Protein AF-A0A8J6KZM1-F1 (afdb_monomer)

Organism: Microtus ochrogaster (NCBI:txid79684)

Secondary structure (DSSP, 8-state):
-HHHHT-SS-EEEEESSHHHHHHHHHHHHHHHH-TTHHHH-STTSPPEEEEEETTS-THHHHHHHHTTS-GGGEEEEPB-TTS-B-HHHHHHHHHHHHHTT-EEEEEEEEBS-TTT--B--HHHHHHHHHHHT-EEEEE-TTGGGGGG-TTTGGGGTTGGG-SEEEE-TTTTT-PPSS-EEEEES-SSS-HHHHHS-S----TTSS-S----TTTHHHHTTTS-GGG-

pLDDT: mean 87.51, std 20.64, range [30.02, 98.94]

InterPro domains:
  IPR002129 Pyridoxal phosphate-dependent decarboxylase, major domain [PF00282] (8-207)
  IPR015421 Pyridoxal phosphate-dependent transferase, major domain [G3DSA:3.40.640.10] (1-218)
  IPR015424 Pyridoxal phosphate-dependent transferase [SSF53383] (4-190)
  IPR021115 Pyridoxal-phosphate binding site [PS00392] (164-185)

Radius of gyration: 17.25 Å; Cα contacts (8 Å, |Δi|>4): 423; chains: 1; bounding box: 43×53×46 Å

Foldseek 3Di:
DCVLLPAPDWDKDWDQDLLVLLLVLVLLLVCVVPVCCLPPNCPPPFQEAEEEAPLADCSNLVSCVVSVSHNVRYHHAYADPQRAGDLVSVLVVCVVCVVVVHHYREYEFECQRPPRGAGYPQQSNLVSCVVNVHAYEYECQPVSCLSVPPVRSCSCPNSNSHQKYKYACCHPVVDDRPTIMIIGNDCVSPPCSSPPDPDDDDCVVDPPDDDDPPVCVVVVVPDDPPPD

Structure (mmCIF, N/CA/C/O backbone):
data_AF-A0A8J6KZM1-F1
#
_entry.id   AF-A0A8J6KZM1-F1
#
loop_
_atom_site.group_PDB
_atom_site.id
_atom_site.type_symbol
_atom_site.label_atom_id
_atom_site.label_alt_id
_atom_site.label_comp_id
_atom_site.label_asym_id
_atom_site.label_entity_id
_atom_site.label_seq_id
_atom_site.pdbx_PDB_ins_code
_atom_site.Cartn_x
_atom_site.Cartn_y
_atom_site.Cartn_z
_atom_site.occupancy
_atom_site.B_iso_or_equiv
_atom_site.auth_seq_id
_atom_site.auth_comp_id
_atom_site.auth_asym_id
_atom_site.auth_atom_id
_atom_site.pdbx_PDB_model_num
ATOM 1 N N . MET A 1 1 ? 10.032 11.812 -9.672 1.00 91.44 1 MET A N 1
ATOM 2 C CA . MET A 1 1 ? 9.353 10.472 -9.706 1.00 91.44 1 MET A CA 1
ATOM 3 C C . MET A 1 1 ? 7.821 10.552 -9.792 1.00 91.44 1 MET A C 1
ATOM 5 O O . MET A 1 1 ? 7.217 9.683 -10.411 1.00 91.44 1 MET A O 1
ATOM 9 N N . ILE A 1 2 ? 7.198 11.582 -9.205 1.00 95.56 2 ILE A N 1
ATOM 10 C CA . ILE A 1 2 ? 5.739 11.833 -9.203 1.00 95.56 2 ILE A CA 1
ATOM 11 C C . ILE A 1 2 ? 5.134 11.845 -10.619 1.00 95.56 2 ILE A C 1
ATOM 13 O O . ILE A 1 2 ? 4.139 11.173 -10.878 1.00 95.56 2 ILE A O 1
ATOM 17 N N . GLU A 1 3 ? 5.782 12.526 -11.565 1.00 96.62 3 GLU A N 1
ATOM 18 C CA . GLU A 1 3 ? 5.320 12.580 -12.959 1.00 96.62 3 GLU A CA 1
ATOM 19 C C . GLU A 1 3 ? 5.304 11.200 -13.634 1.00 96.62 3 GLU A C 1
ATOM 21 O O . GLU A 1 3 ? 4.401 10.900 -14.410 1.00 96.62 3 GLU A O 1
ATOM 26 N N . CYS A 1 4 ? 6.260 10.319 -13.306 1.00 97.25 4 CYS A N 1
ATOM 27 C CA . CYS A 1 4 ? 6.299 8.955 -13.842 1.00 97.25 4 CYS A CA 1
ATOM 28 C C . CYS A 1 4 ? 5.129 8.099 -13.343 1.00 97.25 4 CYS A C 1
ATOM 30 O O . CYS A 1 4 ? 4.685 7.207 -14.060 1.00 97.25 4 CYS A O 1
ATOM 32 N N . VAL A 1 5 ? 4.634 8.371 -12.131 1.00 97.88 5 VAL A N 1
ATOM 33 C CA . VAL A 1 5 ? 3.419 7.748 -11.582 1.00 97.88 5 VAL A CA 1
ATOM 34 C C . VAL A 1 5 ? 2.164 8.270 -12.293 1.00 97.88 5 VAL A C 1
ATOM 36 O O . VAL A 1 5 ? 1.152 7.579 -12.325 1.00 97.88 5 VAL A O 1
ATOM 39 N N . GLY A 1 6 ? 2.226 9.451 -12.915 1.00 97.38 6 GLY A N 1
ATOM 40 C CA . GLY A 1 6 ? 1.107 10.072 -13.628 1.00 97.38 6 GLY A CA 1
ATOM 41 C C . GLY A 1 6 ? 0.344 11.114 -12.807 1.00 97.38 6 GLY A C 1
ATOM 42 O O . GLY A 1 6 ? -0.769 11.489 -13.173 1.00 97.38 6 GLY A O 1
ATOM 43 N N . TRP A 1 7 ? 0.913 11.596 -11.699 1.00 96.75 7 TRP A N 1
ATOM 44 C CA . TRP A 1 7 ? 0.335 12.699 -10.930 1.00 96.75 7 TRP A CA 1
ATOM 45 C C . TRP A 1 7 ? 0.877 14.051 -11.409 1.00 96.75 7 TRP A C 1
ATOM 47 O O . TRP A 1 7 ? 2.053 14.169 -11.747 1.00 96.75 7 TRP A O 1
ATOM 57 N N . LYS A 1 8 ? 0.018 15.081 -11.410 1.00 92.38 8 LYS A N 1
ATOM 58 C CA . LYS A 1 8 ? 0.415 16.472 -11.710 1.00 92.38 8 LYS A CA 1
ATOM 59 C C . LYS A 1 8 ? 1.129 17.136 -10.536 1.00 92.38 8 LYS A C 1
ATOM 61 O O . LYS A 1 8 ? 2.040 17.930 -10.722 1.00 92.38 8 LYS A O 1
ATOM 66 N N . GLU A 1 9 ? 0.692 16.802 -9.329 1.00 90.19 9 GLU A N 1
ATOM 67 C CA . GLU A 1 9 ? 1.254 17.277 -8.075 1.00 90.19 9 GLU A CA 1
ATOM 68 C C . GLU A 1 9 ? 1.314 16.120 -7.079 1.00 90.19 9 GLU A C 1
ATOM 70 O O . GLU A 1 9 ? 0.608 15.125 -7.225 1.00 90.19 9 GLU A O 1
ATOM 75 N N . GLY A 1 10 ? 2.155 16.264 -6.062 1.00 90.75 10 GLY A N 1
ATOM 76 C CA . GLY A 1 10 ? 2.249 15.332 -4.949 1.00 90.75 10 GLY A CA 1
ATOM 77 C C . GLY A 1 10 ? 3.270 15.816 -3.927 1.00 90.75 10 GLY A C 1
ATOM 78 O O . GLY A 1 10 ? 3.831 16.909 -4.058 1.00 90.75 10 GLY A O 1
ATOM 79 N N . ASP A 1 11 ? 3.506 14.989 -2.920 1.00 90.06 11 ASP A N 1
ATOM 80 C CA . ASP A 1 11 ? 4.558 15.144 -1.918 1.00 90.06 11 ASP A CA 1
ATOM 81 C C . ASP A 1 11 ? 5.364 13.838 -1.834 1.00 90.06 11 ASP A C 1
ATOM 83 O O . ASP A 1 11 ? 4.945 12.788 -2.332 1.00 90.06 11 ASP A O 1
ATOM 87 N N . GLY A 1 12 ? 6.539 13.872 -1.219 1.00 90.25 12 GLY A N 1
ATOM 88 C CA . GLY A 1 12 ? 7.349 12.677 -1.062 1.00 90.25 12 GLY A CA 1
ATOM 89 C C . GLY A 1 12 ? 8.563 12.863 -0.172 1.00 90.25 12 GLY A C 1
ATOM 90 O O . GLY A 1 12 ? 9.123 13.950 -0.045 1.00 90.25 12 GLY A O 1
ATOM 91 N N . ILE A 1 13 ? 8.996 11.760 0.432 1.00 90.12 13 ILE A N 1
ATOM 92 C CA . ILE A 1 13 ? 10.203 11.710 1.256 1.00 90.12 13 ILE A CA 1
ATOM 93 C C . ILE A 1 13 ? 11.038 10.478 0.921 1.00 90.12 13 ILE A C 1
ATOM 95 O O . ILE A 1 13 ? 10.516 9.406 0.594 1.00 90.12 13 ILE A O 1
ATOM 99 N N . PHE A 1 14 ? 12.354 10.617 1.065 1.00 93.31 14 PHE A N 1
ATOM 100 C CA . PHE A 1 14 ? 13.259 9.477 1.058 1.00 93.31 14 PHE A CA 1
ATOM 101 C C . PHE A 1 14 ? 13.332 8.837 2.443 1.00 93.31 14 PHE A C 1
ATOM 103 O O . PHE A 1 14 ? 13.469 9.519 3.460 1.00 93.31 14 PHE A O 1
ATOM 110 N N . ASN A 1 15 ? 13.269 7.511 2.461 1.00 90.62 15 ASN A N 1
ATOM 111 C CA . ASN A 1 15 ? 13.303 6.681 3.655 1.00 90.62 15 ASN A CA 1
ATOM 112 C C . ASN A 1 15 ? 14.498 5.715 3.604 1.00 90.62 15 ASN A C 1
ATOM 114 O O . ASN A 1 15 ? 14.936 5.338 2.509 1.00 90.62 15 ASN A O 1
ATOM 118 N N . PRO A 1 16 ? 14.994 5.247 4.764 1.00 93.88 16 PRO A N 1
ATOM 119 C CA . PRO A 1 16 ? 16.042 4.231 4.852 1.00 93.88 16 PRO A CA 1
ATOM 120 C C . PRO A 1 16 ? 15.501 2.823 4.515 1.00 93.88 16 PRO A C 1
ATOM 122 O O . PRO A 1 16 ? 15.486 1.911 5.340 1.00 93.88 16 PRO A O 1
ATOM 125 N N . GLY A 1 17 ? 15.024 2.650 3.278 1.00 92.19 17 GLY A N 1
ATOM 126 C CA . GLY A 1 17 ? 14.517 1.393 2.724 1.00 92.19 17 GLY A CA 1
ATOM 127 C C . GLY A 1 17 ? 12.993 1.321 2.547 1.00 92.19 17 GLY A C 1
ATOM 128 O O . GLY A 1 17 ? 12.228 1.982 3.250 1.00 92.19 17 GLY A O 1
ATOM 129 N N . GLY A 1 18 ? 12.563 0.457 1.617 1.00 95.44 18 GLY A N 1
ATOM 130 C CA . GLY A 1 18 ? 11.150 0.296 1.230 1.00 95.44 18 GLY A CA 1
ATOM 131 C C . GLY A 1 18 ? 10.241 -0.149 2.376 1.00 95.44 18 GLY A C 1
ATOM 132 O O . GLY A 1 18 ? 9.105 0.296 2.471 1.00 95.44 18 GLY A O 1
ATOM 133 N N . SER A 1 19 ? 10.761 -0.925 3.332 1.00 97.94 19 SER A N 1
ATOM 134 C CA . SER A 1 19 ? 10.005 -1.301 4.535 1.00 97.94 19 SER A CA 1
ATOM 135 C C . SER A 1 19 ? 9.527 -0.085 5.337 1.00 97.94 19 SER A C 1
ATOM 137 O O . SER A 1 19 ? 8.406 -0.088 5.839 1.00 97.94 19 SER A O 1
ATOM 139 N N . VAL A 1 20 ? 10.359 0.959 5.445 1.00 97.38 20 VAL A N 1
ATOM 140 C CA . VAL A 1 20 ? 9.993 2.200 6.142 1.00 97.38 20 VAL A CA 1
ATOM 141 C C . VAL A 1 20 ? 9.046 3.033 5.282 1.00 97.38 20 VAL A C 1
ATOM 143 O O . VAL A 1 20 ? 8.095 3.587 5.820 1.00 97.38 20 VAL A O 1
ATOM 146 N N . SER A 1 21 ? 9.222 3.049 3.956 1.00 97.62 21 SER A N 1
ATOM 147 C CA . SER A 1 21 ? 8.249 3.657 3.035 1.00 97.62 21 SER A CA 1
ATOM 148 C C . SER A 1 21 ? 6.849 3.049 3.201 1.00 97.62 21 SER A C 1
ATOM 150 O O . SER A 1 21 ? 5.893 3.790 3.420 1.00 97.62 21 SER A O 1
ATOM 152 N N . ASN A 1 22 ? 6.734 1.720 3.220 1.00 98.56 22 ASN A N 1
ATOM 153 C CA . ASN A 1 22 ? 5.464 1.014 3.422 1.00 98.56 22 ASN A CA 1
ATOM 154 C C . ASN A 1 22 ? 4.859 1.298 4.812 1.00 98.56 22 ASN A C 1
ATOM 156 O O . ASN A 1 22 ? 3.651 1.486 4.957 1.00 98.56 22 ASN A O 1
ATOM 160 N N . MET A 1 23 ? 5.697 1.388 5.850 1.00 98.50 23 MET A N 1
ATOM 161 C CA . MET A 1 23 ? 5.260 1.745 7.204 1.00 98.50 23 MET A CA 1
ATOM 162 C C . MET A 1 23 ? 4.744 3.187 7.291 1.00 98.50 23 MET A C 1
ATOM 164 O O . MET A 1 23 ? 3.694 3.432 7.885 1.00 98.50 23 MET A O 1
ATOM 168 N N . CYS A 1 24 ? 5.444 4.144 6.680 1.00 96.56 24 CYS A N 1
ATOM 169 C CA . CYS A 1 24 ? 4.996 5.530 6.600 1.00 96.56 24 CYS A CA 1
ATOM 170 C C . CYS A 1 24 ? 3.678 5.640 5.823 1.00 96.56 24 CYS A C 1
ATOM 172 O O . CYS A 1 24 ? 2.775 6.324 6.295 1.00 96.56 24 CYS A O 1
ATOM 174 N N . ALA A 1 25 ? 3.527 4.923 4.704 1.00 97.69 25 ALA A N 1
ATOM 175 C CA . ALA A 1 25 ? 2.281 4.875 3.939 1.00 97.69 25 ALA A CA 1
ATOM 176 C C . ALA A 1 25 ? 1.103 4.373 4.788 1.00 97.69 25 ALA A C 1
ATOM 178 O O . ALA A 1 25 ? 0.057 5.016 4.834 1.00 97.69 25 ALA A O 1
ATOM 179 N N . MET A 1 26 ? 1.294 3.276 5.528 1.00 98.50 26 MET A N 1
ATOM 180 C CA . MET A 1 26 ? 0.273 2.743 6.435 1.00 98.50 26 MET A CA 1
ATOM 181 C C . MET A 1 26 ? -0.086 3.731 7.550 1.00 98.50 26 MET A C 1
ATOM 183 O O . MET A 1 26 ? -1.256 3.881 7.898 1.00 98.50 26 MET A O 1
ATOM 187 N N . ASN A 1 27 ? 0.904 4.439 8.098 1.00 97.12 27 ASN A N 1
ATOM 188 C CA . ASN A 1 27 ? 0.661 5.454 9.116 1.00 97.12 27 ASN A CA 1
ATOM 189 C C . ASN A 1 27 ? -0.105 6.669 8.563 1.00 97.12 27 ASN A C 1
ATOM 191 O O . ASN A 1 27 ? -0.983 7.185 9.250 1.00 97.12 27 ASN A O 1
ATOM 195 N N . LEU A 1 28 ? 0.187 7.103 7.330 1.00 95.75 28 LEU A N 1
ATOM 196 C CA . LEU A 1 28 ? -0.563 8.163 6.646 1.00 95.75 28 LEU A CA 1
ATOM 197 C C . LEU A 1 28 ? -2.017 7.752 6.403 1.00 95.75 28 LEU A C 1
ATOM 199 O O . LEU A 1 28 ? -2.919 8.515 6.742 1.00 95.75 28 LEU A O 1
ATOM 203 N N . ALA A 1 29 ? -2.244 6.538 5.893 1.00 96.62 29 ALA A N 1
ATOM 204 C CA . ALA A 1 29 ? -3.584 5.992 5.689 1.00 96.62 29 ALA A CA 1
ATOM 205 C C . ALA A 1 29 ? -4.380 5.972 7.001 1.00 96.62 29 ALA A C 1
ATOM 207 O O . ALA A 1 29 ? -5.514 6.442 7.066 1.00 96.62 29 ALA A O 1
ATOM 208 N N . ARG A 1 30 ? -3.751 5.517 8.090 1.00 96.19 30 ARG A N 1
ATOM 209 C CA . ARG A 1 30 ? -4.363 5.527 9.420 1.00 96.19 30 ARG A CA 1
ATOM 210 C C . ARG A 1 30 ? -4.678 6.942 9.906 1.00 96.19 30 ARG A C 1
ATOM 212 O O . ARG A 1 30 ? -5.764 7.163 10.424 1.00 96.19 30 ARG A O 1
ATOM 219 N N . TYR A 1 31 ? -3.759 7.892 9.740 1.00 94.50 31 TYR A N 1
ATOM 220 C CA . TYR A 1 31 ? -3.969 9.288 10.135 1.00 94.50 31 TYR A CA 1
ATOM 221 C C . TYR A 1 31 ? -5.081 9.963 9.322 1.00 94.50 31 TYR A C 1
ATOM 223 O O . TYR A 1 31 ? -5.843 10.754 9.868 1.00 94.50 31 TYR A O 1
ATOM 231 N N . ARG A 1 32 ? -5.208 9.640 8.030 1.00 92.00 32 ARG A N 1
ATOM 232 C CA . ARG A 1 32 ? -6.289 10.148 7.176 1.00 92.00 32 ARG A CA 1
ATOM 233 C C . ARG A 1 32 ? -7.666 9.752 7.712 1.00 92.00 32 ARG A C 1
ATOM 235 O O . ARG A 1 32 ? -8.578 10.569 7.672 1.00 92.00 32 ARG A O 1
ATOM 242 N N . TYR A 1 33 ? -7.789 8.525 8.209 1.00 91.69 33 TYR A N 1
ATOM 243 C CA . TYR A 1 33 ? -9.030 7.985 8.761 1.00 91.69 33 TYR A CA 1
ATOM 244 C C . TYR A 1 33 ? -9.282 8.391 10.219 1.00 91.69 33 TYR A C 1
ATOM 246 O O . TYR A 1 33 ? -10.397 8.757 10.577 1.00 91.69 33 TYR A O 1
ATOM 254 N N . TYR A 1 34 ? -8.246 8.339 11.055 1.00 94.25 34 TYR A N 1
ATOM 255 C CA . TYR A 1 34 ? -8.305 8.616 12.489 1.00 94.25 34 TYR A CA 1
ATOM 256 C C . TYR A 1 34 ? -7.166 9.567 12.884 1.00 94.25 34 TYR A C 1
ATOM 258 O O . TYR A 1 34 ? -6.163 9.117 13.442 1.00 94.25 34 TYR A O 1
ATOM 266 N N . PRO A 1 35 ? -7.274 10.880 12.613 1.00 92.19 35 PRO A N 1
ATOM 267 C CA . PRO A 1 35 ? -6.186 11.830 12.872 1.00 92.19 35 PRO A CA 1
ATOM 268 C C . PRO A 1 35 ? -5.811 11.913 14.358 1.00 92.19 35 PRO A C 1
ATOM 270 O O . PRO A 1 35 ? -4.630 12.017 14.698 1.00 92.19 35 PRO A O 1
ATOM 273 N N . ASP A 1 36 ? -6.801 11.759 15.240 1.00 93.44 36 ASP A N 1
ATOM 274 C CA . ASP A 1 36 ? -6.648 11.728 16.698 1.00 93.44 36 ASP A CA 1
ATOM 275 C C . ASP A 1 36 ? -5.731 10.601 17.195 1.00 93.44 36 ASP A C 1
ATOM 277 O O . ASP A 1 36 ? -5.175 10.710 18.289 1.00 93.44 36 ASP A O 1
ATOM 281 N N . VAL A 1 37 ? -5.512 9.541 16.398 1.00 94.75 37 VAL A N 1
ATOM 282 C CA . VAL A 1 37 ? -4.612 8.424 16.750 1.00 94.75 37 VAL A CA 1
ATOM 283 C C . VAL A 1 37 ? -3.194 8.904 17.052 1.00 94.75 37 VAL A C 1
ATOM 285 O O . VAL A 1 37 ? -2.455 8.253 17.787 1.00 94.75 37 VAL A O 1
ATOM 288 N N . LYS A 1 38 ? -2.806 10.048 16.481 1.00 92.06 38 LYS A N 1
ATOM 289 C CA . LYS A 1 38 ? -1.501 10.666 16.694 1.00 92.06 38 LYS A CA 1
ATOM 290 C C . LYS A 1 38 ? -1.290 11.070 18.155 1.00 92.06 38 LYS A C 1
ATOM 292 O O . LYS A 1 38 ? -0.168 10.972 18.640 1.00 92.06 38 LYS A O 1
ATOM 297 N N . GLU A 1 39 ? -2.344 11.522 18.829 1.00 93.38 39 GLU A N 1
ATOM 298 C CA . GLU A 1 39 ? -2.281 12.026 20.206 1.00 93.38 39 GLU A CA 1
ATOM 299 C C . GLU A 1 39 ? -2.869 11.031 21.208 1.00 93.38 39 GLU A C 1
ATOM 301 O O . GLU A 1 39 ? -2.281 10.793 22.259 1.00 93.38 39 GLU A O 1
ATOM 306 N N . LYS A 1 40 ? -4.003 10.409 20.870 1.00 95.56 40 LYS A N 1
ATOM 307 C CA . LYS A 1 40 ? -4.744 9.492 21.751 1.00 95.56 40 LYS A CA 1
ATOM 308 C C . LYS A 1 40 ? -4.299 8.032 21.623 1.00 95.56 40 LYS A C 1
ATOM 310 O O . LYS A 1 40 ? -4.630 7.207 22.472 1.00 95.56 40 LYS A O 1
ATOM 315 N N . GLY A 1 41 ? -3.543 7.698 20.578 1.00 96.25 41 GLY A N 1
ATOM 316 C CA . GLY A 1 41 ? -3.200 6.318 20.249 1.00 96.25 41 GLY A CA 1
ATOM 317 C C . GLY A 1 41 ? -4.389 5.521 19.701 1.00 96.25 41 GLY A C 1
ATOM 318 O O . GLY A 1 41 ? -5.437 6.070 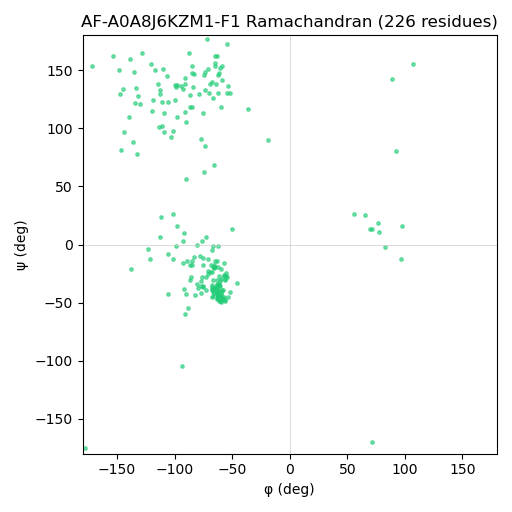19.372 1.00 96.25 41 GLY A O 1
ATOM 319 N N . LEU A 1 42 ? -4.206 4.204 19.569 1.00 97.12 42 LEU A N 1
ATOM 320 C CA . LEU A 1 42 ? -5.226 3.278 19.047 1.00 97.12 42 LEU A CA 1
ATOM 321 C C . LEU A 1 42 ? -6.245 2.817 20.103 1.00 97.12 42 LEU A C 1
ATOM 323 O O . LEU A 1 42 ? -7.232 2.172 19.755 1.00 97.12 42 LEU A O 1
ATOM 327 N N . SER A 1 43 ? -5.997 3.098 21.385 1.00 96.81 43 SER A N 1
ATOM 328 C CA . SER A 1 43 ? -6.886 2.666 22.466 1.00 96.81 43 SER A CA 1
ATOM 329 C C . SER A 1 43 ? -8.272 3.296 22.304 1.00 96.81 43 SER A C 1
ATOM 331 O O . SER A 1 43 ? -8.385 4.503 22.101 1.00 96.81 43 SER A O 1
ATOM 333 N N . GLY A 1 44 ? -9.322 2.477 22.378 1.00 94.38 44 GLY A N 1
ATOM 334 C CA . GLY A 1 44 ? -10.711 2.914 22.197 1.00 94.38 44 GLY A CA 1
ATOM 335 C C . GLY A 1 44 ? -11.180 3.031 20.741 1.00 94.38 44 GLY A C 1
ATOM 336 O O . GLY A 1 44 ? -12.355 3.315 20.521 1.00 94.38 44 GLY A O 1
ATOM 337 N N . LEU A 1 45 ? -10.316 2.788 19.748 1.00 96.50 45 LEU A N 1
ATOM 338 C CA . LEU A 1 45 ? -10.731 2.672 18.346 1.00 96.50 45 LEU A CA 1
ATOM 339 C C . LEU A 1 45 ? -11.205 1.245 18.014 1.00 96.50 45 LEU A C 1
ATOM 341 O O . LEU A 1 45 ? -10.743 0.281 18.634 1.00 96.50 45 LEU A O 1
ATOM 345 N N . PRO A 1 46 ? -12.092 1.079 17.013 1.00 97.00 46 PRO A N 1
ATOM 346 C CA . PRO A 1 46 ? -12.394 -0.241 16.470 1.00 97.00 46 PRO A CA 1
ATOM 347 C C . PRO A 1 46 ? -11.148 -0.874 15.833 1.00 97.00 46 PRO A C 1
ATOM 349 O O . PRO A 1 46 ? -10.179 -0.194 15.484 1.00 97.00 46 PRO A O 1
ATOM 352 N N . ARG A 1 47 ? -11.184 -2.197 15.635 1.00 98.12 47 ARG A N 1
ATOM 353 C CA . ARG A 1 47 ? -10.116 -2.927 14.936 1.00 98.12 47 ARG A CA 1
ATOM 354 C C . ARG A 1 47 ? -9.952 -2.389 13.515 1.00 98.12 47 ARG A C 1
ATOM 356 O O . ARG A 1 47 ? -10.869 -2.504 12.708 1.00 98.12 47 ARG A O 1
ATOM 363 N N . LEU A 1 48 ? -8.778 -1.847 13.204 1.00 98.62 48 LEU A N 1
ATOM 364 C CA . LEU A 1 48 ? -8.435 -1.396 11.855 1.00 98.62 48 LEU A CA 1
ATOM 365 C C . LEU A 1 48 ? -7.862 -2.557 11.047 1.00 98.62 48 LEU A C 1
ATOM 367 O O . LEU A 1 48 ? -6.915 -3.192 11.504 1.00 98.62 48 LEU A O 1
ATOM 371 N N . ILE A 1 49 ? -8.394 -2.806 9.851 1.00 98.81 49 ILE A N 1
ATOM 372 C CA . ILE A 1 49 ? -7.942 -3.884 8.961 1.00 98.81 49 ILE A CA 1
ATOM 373 C C . ILE A 1 49 ? -7.292 -3.297 7.714 1.00 98.81 49 ILE A C 1
ATOM 375 O O . ILE A 1 49 ? -7.850 -2.404 7.066 1.00 98.81 49 ILE A O 1
ATOM 379 N N . LEU A 1 50 ? -6.127 -3.840 7.360 1.00 98.88 50 LEU A N 1
ATOM 380 C CA . LEU A 1 50 ? -5.523 -3.635 6.048 1.00 98.88 50 LEU A CA 1
ATOM 381 C C . LEU A 1 50 ? -5.555 -4.915 5.214 1.00 98.88 50 LEU A C 1
ATOM 383 O O . LEU A 1 50 ? -5.462 -6.020 5.752 1.00 98.88 50 LEU A O 1
ATOM 387 N N . PHE A 1 51 ? -5.611 -4.741 3.898 1.00 98.94 51 PHE A N 1
ATOM 388 C CA . PHE A 1 51 ? -5.625 -5.819 2.916 1.00 98.94 51 PHE A CA 1
ATOM 389 C C . PHE A 1 51 ? -4.361 -5.771 2.074 1.00 98.94 51 PHE A C 1
ATOM 391 O O . PHE A 1 51 ? -3.900 -4.699 1.682 1.00 98.94 51 PHE A O 1
ATOM 398 N N . THR A 1 52 ? -3.776 -6.927 1.794 1.00 98.88 52 THR A N 1
ATOM 399 C CA . THR A 1 52 ? -2.624 -7.026 0.897 1.00 98.88 52 THR A CA 1
ATOM 400 C C . THR A 1 52 ? -2.562 -8.407 0.257 1.00 98.88 52 THR A C 1
ATOM 402 O O . THR A 1 52 ? -3.206 -9.343 0.729 1.00 98.88 52 THR A O 1
ATOM 405 N N . SER A 1 53 ? -1.813 -8.533 -0.835 1.00 98.19 53 SER A N 1
ATOM 406 C CA . SER A 1 53 ? -1.659 -9.798 -1.556 1.00 98.19 53 SER A CA 1
ATOM 407 C C . SER A 1 53 ? -0.991 -10.849 -0.665 1.00 98.19 53 SER A C 1
ATOM 409 O O . SER A 1 53 ? -0.106 -10.519 0.129 1.00 98.19 53 SER A O 1
ATOM 411 N N . ALA A 1 54 ? -1.364 -12.123 -0.809 1.00 97.31 54 ALA A N 1
ATOM 412 C CA . ALA A 1 54 ? -0.627 -13.233 -0.198 1.00 97.31 54 ALA A CA 1
ATOM 413 C C . ALA A 1 54 ? 0.871 -13.226 -0.581 1.00 97.31 54 ALA A C 1
ATOM 415 O O . ALA A 1 54 ? 1.713 -13.612 0.228 1.00 97.31 54 ALA A O 1
ATOM 416 N N . GLU A 1 55 ? 1.201 -12.679 -1.756 1.00 98.19 55 GLU A N 1
ATOM 417 C CA . GLU A 1 55 ? 2.560 -12.537 -2.300 1.00 98.19 55 GLU A CA 1
ATOM 418 C C . GLU A 1 55 ? 3.232 -11.190 -1.951 1.00 98.19 55 GLU A C 1
ATOM 420 O O . GLU A 1 55 ? 4.280 -10.830 -2.506 1.00 98.19 55 GLU A O 1
ATOM 425 N N . CYS A 1 56 ? 2.631 -10.398 -1.053 1.00 98.25 56 CYS A N 1
ATOM 426 C CA . CYS A 1 56 ? 3.172 -9.101 -0.652 1.00 98.25 56 CYS A CA 1
ATOM 427 C C . CYS A 1 56 ? 4.522 -9.227 0.072 1.00 98.25 56 CYS A C 1
ATOM 429 O O . CYS A 1 56 ? 4.895 -10.262 0.635 1.00 98.25 56 CYS A O 1
ATOM 431 N N . HIS A 1 57 ? 5.253 -8.118 0.148 1.00 98.62 57 HIS A N 1
ATOM 432 C CA . HIS A 1 57 ? 6.461 -8.072 0.955 1.00 98.62 57 HIS A CA 1
ATOM 433 C C . HIS A 1 57 ? 6.134 -8.142 2.461 1.00 98.62 57 HIS A C 1
ATOM 435 O O . HIS A 1 57 ? 5.257 -7.441 2.976 1.00 98.62 57 HIS A O 1
ATOM 441 N N . TYR A 1 58 ? 6.919 -8.918 3.219 1.00 97.88 58 TYR A N 1
ATOM 442 C CA . TYR A 1 58 ? 6.718 -9.130 4.662 1.00 97.88 58 TYR A CA 1
ATOM 443 C C . TYR A 1 58 ? 6.709 -7.833 5.496 1.00 97.88 58 TYR A C 1
ATOM 445 O O . TYR A 1 58 ? 6.285 -7.840 6.657 1.00 97.88 58 TYR A O 1
ATOM 453 N N . SER A 1 59 ? 7.196 -6.709 4.950 1.00 98.56 59 SER A N 1
ATOM 454 C CA . SER A 1 59 ? 7.151 -5.405 5.621 1.00 98.56 59 SER A CA 1
ATOM 455 C C . SER A 1 59 ? 5.738 -4.981 5.996 1.00 98.56 59 SER A C 1
ATOM 457 O O . SER A 1 59 ? 5.602 -4.258 6.972 1.00 98.56 59 SER A O 1
ATOM 459 N N . MET A 1 60 ? 4.701 -5.430 5.280 1.00 98.75 60 MET A N 1
ATOM 460 C CA . MET A 1 60 ? 3.314 -5.089 5.614 1.00 98.75 60 MET A CA 1
ATOM 461 C C . MET A 1 60 ? 2.927 -5.629 6.994 1.00 98.75 60 MET A C 1
ATOM 463 O O . MET A 1 60 ? 2.434 -4.884 7.840 1.00 98.75 60 MET A O 1
ATOM 467 N N . LYS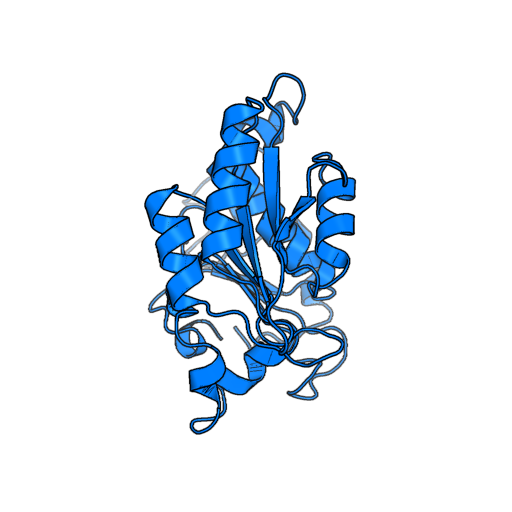 A 1 61 ? 3.272 -6.892 7.276 1.00 98.50 61 LYS A N 1
ATOM 468 C CA . LYS A 1 61 ? 3.120 -7.494 8.610 1.00 98.50 61 LYS A CA 1
ATOM 469 C C . LYS A 1 61 ? 3.968 -6.781 9.663 1.00 98.50 61 LYS A C 1
ATOM 471 O O . LYS A 1 61 ? 3.473 -6.498 10.752 1.00 98.50 61 LYS A O 1
ATOM 476 N N . LYS A 1 62 ? 5.231 -6.461 9.346 1.00 98.62 62 LYS A N 1
ATOM 477 C CA . LYS A 1 62 ? 6.118 -5.741 10.280 1.00 98.62 62 LYS A CA 1
ATOM 478 C C . LYS A 1 62 ? 5.578 -4.351 10.621 1.00 98.62 62 LYS A C 1
ATOM 480 O O . LYS A 1 62 ? 5.558 -3.994 11.793 1.00 98.62 62 LYS A O 1
ATOM 485 N N . ALA A 1 63 ? 5.095 -3.605 9.630 1.00 98.69 63 ALA A N 1
ATOM 486 C CA . ALA A 1 63 ? 4.489 -2.292 9.816 1.00 98.69 63 ALA A CA 1
ATOM 487 C C . ALA A 1 63 ? 3.220 -2.376 10.671 1.00 98.69 63 ALA A C 1
ATOM 489 O O . ALA A 1 63 ? 3.100 -1.625 11.633 1.00 98.69 63 ALA A O 1
ATOM 490 N N . ALA A 1 64 ? 2.322 -3.328 10.400 1.00 98.81 64 ALA A N 1
ATOM 491 C CA . ALA A 1 64 ? 1.115 -3.516 11.205 1.00 98.81 64 ALA A CA 1
ATOM 492 C C . ALA A 1 64 ? 1.441 -3.822 12.676 1.00 98.81 64 ALA A C 1
ATOM 494 O O . ALA A 1 64 ? 0.837 -3.246 13.580 1.00 98.81 64 ALA A O 1
ATOM 495 N N . SER A 1 65 ? 2.434 -4.684 12.922 1.00 98.75 65 SER A N 1
ATOM 496 C CA . SER A 1 65 ? 2.92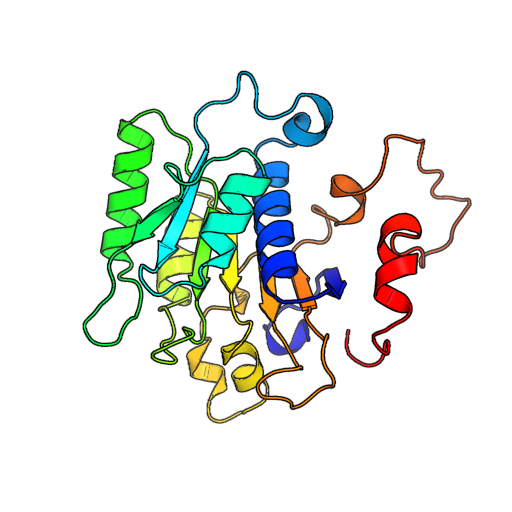6 -4.960 14.274 1.00 98.75 65 SER A CA 1
ATOM 497 C C . SER A 1 65 ? 3.503 -3.708 14.934 1.00 98.75 65 SER A C 1
ATOM 499 O O . SER A 1 65 ? 3.154 -3.397 16.067 1.00 98.75 65 SER A O 1
ATOM 501 N N . PHE A 1 66 ? 4.374 -2.985 14.229 1.00 98.56 66 PHE A N 1
ATOM 502 C CA . PHE A 1 66 ? 5.083 -1.824 14.765 1.00 98.56 66 PHE A CA 1
ATOM 503 C C . PHE A 1 66 ? 4.149 -0.645 15.057 1.00 98.56 66 PHE A C 1
ATOM 505 O O . PHE A 1 66 ? 4.317 0.058 16.047 1.00 98.56 66 PHE A O 1
ATOM 512 N N . LEU A 1 67 ? 3.132 -0.442 14.218 1.00 98.19 67 LEU A N 1
ATOM 513 C CA . LEU A 1 67 ? 2.157 0.634 14.376 1.00 98.19 67 LEU A CA 1
ATOM 514 C C . LEU A 1 67 ? 1.069 0.307 15.411 1.00 98.19 67 LEU A C 1
ATOM 516 O O . LEU A 1 67 ? 0.197 1.141 15.632 1.00 98.19 67 LEU A O 1
ATOM 520 N N . GLY A 1 68 ? 1.095 -0.869 16.046 1.00 98.25 68 GLY A N 1
ATOM 521 C CA . GLY A 1 68 ? 0.098 -1.275 17.041 1.00 98.25 68 GLY A CA 1
ATOM 522 C C . GLY A 1 68 ? -1.240 -1.730 16.449 1.00 98.25 68 GLY A C 1
ATOM 523 O O . GLY A 1 68 ? -2.198 -1.905 17.190 1.00 98.25 68 GLY A O 1
ATOM 524 N N . ILE A 1 69 ? -1.313 -1.936 15.128 1.00 98.62 69 ILE A N 1
ATOM 525 C CA . ILE A 1 69 ? -2.496 -2.492 14.451 1.00 98.62 69 ILE A CA 1
ATOM 526 C C . ILE A 1 69 ? -2.587 -4.004 14.702 1.00 98.62 69 ILE A C 1
ATOM 528 O O . ILE A 1 69 ? -3.675 -4.541 14.877 1.00 98.62 69 ILE A O 1
ATOM 532 N N . GLY A 1 70 ? -1.443 -4.691 14.768 1.00 98.56 70 GLY A N 1
ATOM 533 C CA . GLY A 1 70 ? -1.356 -6.131 15.012 1.00 98.56 70 GLY A CA 1
ATOM 534 C C . GLY A 1 70 ? -1.409 -6.967 13.730 1.00 98.56 70 GLY A C 1
ATOM 535 O O . GLY A 1 70 ? -2.131 -6.666 12.783 1.00 98.56 70 GLY A O 1
ATOM 536 N N . THR A 1 71 ? -0.627 -8.047 13.687 1.00 98.75 71 THR A N 1
ATOM 537 C CA . THR A 1 71 ? -0.485 -8.900 12.490 1.00 98.75 71 THR A CA 1
ATOM 538 C C . THR A 1 71 ? -1.738 -9.707 12.156 1.00 98.75 71 THR A C 1
ATOM 540 O O . THR A 1 71 ? -1.927 -10.050 10.993 1.00 98.75 71 THR A O 1
ATOM 543 N N . GLN A 1 72 ? -2.606 -9.970 13.137 1.00 98.62 72 GLN A N 1
ATOM 544 C CA . GLN A 1 72 ? -3.914 -10.604 12.925 1.00 98.62 72 GLN A CA 1
ATOM 545 C C . GLN A 1 72 ? -4.871 -9.724 12.111 1.00 98.62 72 GLN A C 1
ATOM 547 O O . GLN A 1 72 ? -5.810 -10.237 11.522 1.00 98.62 72 GLN A O 1
ATOM 552 N N . ASN A 1 73 ? -4.614 -8.417 12.045 1.00 98.75 73 ASN A N 1
ATOM 553 C CA . ASN A 1 73 ? -5.426 -7.447 11.315 1.00 98.75 73 ASN A CA 1
ATOM 554 C C . ASN A 1 73 ? -4.843 -7.119 9.920 1.00 98.75 73 ASN A C 1
ATOM 556 O O . ASN A 1 73 ? -5.216 -6.126 9.293 1.00 98.75 73 ASN A O 1
ATOM 560 N N . VAL A 1 74 ? -3.917 -7.958 9.433 1.00 98.81 74 VAL A N 1
ATOM 561 C CA . VAL A 1 74 ? -3.415 -7.951 8.051 1.00 98.81 74 VAL A CA 1
ATOM 562 C C . VAL A 1 74 ? -4.108 -9.073 7.291 1.00 98.81 74 VAL A C 1
ATOM 564 O O . VAL A 1 74 ? -3.716 -10.236 7.397 1.00 98.81 74 VAL A O 1
ATOM 567 N N . TYR A 1 75 ? -5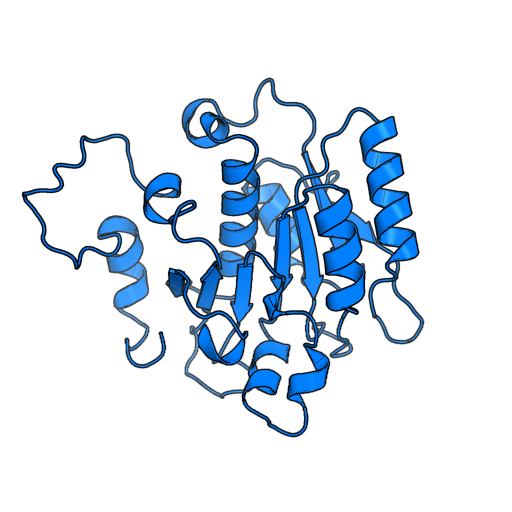.159 -8.736 6.551 1.00 98.81 75 TYR A N 1
ATOM 568 C CA . TYR A 1 75 ? -5.951 -9.719 5.823 1.00 98.81 75 TYR A CA 1
ATOM 569 C C . TYR A 1 75 ? -5.313 -9.960 4.456 1.00 98.81 75 TYR A C 1
ATOM 571 O O . TYR A 1 75 ? -5.185 -9.051 3.637 1.00 98.81 75 TYR A O 1
ATOM 579 N N . PHE A 1 76 ? -4.894 -11.203 4.221 1.00 98.81 76 PHE A N 1
ATOM 580 C CA . PHE A 1 76 ? -4.365 -11.605 2.923 1.00 98.81 76 PHE A CA 1
ATOM 581 C C . PHE A 1 76 ? -5.498 -11.861 1.941 1.00 98.81 76 PHE A C 1
ATOM 583 O O . PHE A 1 76 ? -6.444 -12.602 2.242 1.00 98.81 76 PHE A O 1
ATOM 590 N N . VAL A 1 77 ? -5.373 -11.249 0.773 1.00 98.81 77 VAL A N 1
ATOM 591 C CA . VAL A 1 77 ? -6.213 -11.500 -0.393 1.00 98.81 77 VAL A CA 1
ATOM 592 C C . VAL A 1 77 ? -5.553 -12.588 -1.230 1.00 98.81 77 VAL A C 1
ATOM 594 O O . VAL A 1 77 ? -4.327 -12.595 -1.382 1.00 98.81 77 VAL A O 1
ATOM 597 N N . GLU A 1 78 ? -6.363 -13.518 -1.729 1.00 98.62 78 GLU A N 1
ATOM 598 C CA . GLU A 1 78 ? -5.881 -14.613 -2.565 1.00 98.62 78 GLU A CA 1
ATOM 599 C C . GLU A 1 78 ? -5.308 -14.102 -3.889 1.00 98.62 78 GLU A C 1
ATOM 601 O O . GLU A 1 78 ? -5.630 -13.008 -4.369 1.00 98.62 78 GLU A O 1
ATOM 606 N N . THR A 1 79 ? -4.425 -14.913 -4.461 1.00 98.75 79 THR A N 1
ATOM 607 C CA . THR A 1 79 ? -3.740 -14.627 -5.715 1.00 98.75 79 THR A CA 1
ATOM 608 C C . THR A 1 79 ? -4.096 -15.645 -6.788 1.00 98.75 79 THR A C 1
ATOM 610 O O . THR A 1 79 ? -4.391 -16.805 -6.504 1.00 98.75 79 THR A O 1
ATOM 613 N N . ASP A 1 80 ? -4.066 -15.206 -8.045 1.00 98.38 80 ASP A N 1
ATOM 614 C CA . ASP A 1 80 ? -4.233 -16.079 -9.201 1.00 98.38 80 ASP A CA 1
ATOM 615 C C . ASP A 1 80 ? -2.998 -16.976 -9.420 1.00 98.38 80 ASP A C 1
ATOM 617 O O . ASP A 1 80 ? -1.959 -16.834 -8.769 1.00 98.38 80 ASP A O 1
ATOM 621 N N . GLY A 1 81 ? -3.065 -17.873 -10.410 1.00 98.00 81 GLY A N 1
ATOM 622 C CA . GLY A 1 81 ? -1.943 -18.753 -10.776 1.00 98.00 81 GLY A CA 1
ATOM 623 C C . GLY A 1 81 ? -0.672 -18.034 -11.262 1.00 98.00 81 GLY A C 1
ATOM 624 O O . GLY A 1 81 ? 0.317 -18.690 -11.578 1.00 98.00 81 GLY A O 1
ATOM 625 N N . ARG A 1 82 ? -0.679 -16.698 -11.350 1.00 98.06 82 ARG A N 1
ATOM 626 C CA . ARG A 1 82 ? 0.458 -15.842 -11.724 1.00 98.06 82 ARG A CA 1
ATOM 627 C C . ARG A 1 82 ? 0.929 -14.974 -10.551 1.00 98.06 82 ARG A C 1
ATOM 629 O O . ARG A 1 82 ? 1.782 -14.110 -10.753 1.00 98.06 82 ARG A O 1
ATOM 636 N N . GLY A 1 83 ? 0.384 -15.178 -9.350 1.00 98.19 83 GLY A N 1
ATOM 637 C CA . GLY A 1 83 ? 0.738 -14.439 -8.140 1.00 98.19 83 GLY A CA 1
ATOM 638 C C . GLY A 1 83 ? 0.144 -13.031 -8.057 1.00 98.19 83 GLY A C 1
ATOM 639 O O . GLY A 1 83 ? 0.664 -12.212 -7.301 1.00 98.19 83 GLY A O 1
ATOM 640 N N . LYS A 1 84 ? -0.898 -12.721 -8.839 1.00 98.81 84 LYS A N 1
ATOM 641 C CA . LYS A 1 84 ? -1.586 -11.419 -8.826 1.00 98.81 84 LYS A CA 1
ATOM 642 C C . LYS A 1 84 ? -2.787 -11.472 -7.893 1.00 98.81 84 LYS A C 1
ATOM 644 O O . LYS A 1 84 ? -3.540 -12.438 -7.952 1.00 98.81 84 LYS A O 1
ATOM 649 N N . MET A 1 85 ? -2.996 -10.444 -7.077 1.00 98.81 85 MET A N 1
ATOM 650 C CA . MET A 1 85 ? -4.199 -10.304 -6.249 1.00 98.81 85 MET A CA 1
ATOM 651 C C . MET A 1 85 ? -5.476 -10.416 -7.095 1.00 98.81 85 MET A C 1
ATOM 653 O O . MET A 1 85 ? -5.557 -9.800 -8.156 1.00 98.81 85 MET A O 1
ATOM 657 N N . ILE A 1 86 ? -6.464 -11.164 -6.599 1.00 98.88 86 ILE A N 1
ATOM 658 C CA . ILE A 1 86 ? -7.788 -11.315 -7.221 1.00 98.88 86 ILE A CA 1
ATOM 659 C C . ILE A 1 86 ? -8.738 -10.230 -6.663 1.00 98.88 86 ILE A C 1
ATOM 661 O O . ILE A 1 86 ? -9.034 -10.256 -5.462 1.00 98.88 86 ILE A O 1
ATOM 665 N N . PRO A 1 87 ? -9.216 -9.262 -7.471 1.00 98.75 87 PRO A N 1
ATOM 666 C CA . PRO A 1 87 ? -10.044 -8.147 -6.986 1.00 98.75 87 PRO A CA 1
ATOM 667 C C . PRO A 1 87 ? -11.393 -8.560 -6.391 1.00 98.75 87 PRO A C 1
ATOM 669 O O . PRO A 1 87 ? -11.843 -7.960 -5.414 1.00 98.75 87 PRO A O 1
ATOM 672 N N . GLU A 1 88 ? -12.026 -9.607 -6.916 1.00 98.75 88 GLU A N 1
ATOM 673 C CA . GLU A 1 88 ? -13.271 -10.155 -6.368 1.00 98.75 88 GLU A CA 1
ATOM 674 C C . GLU A 1 88 ? -13.063 -10.658 -4.939 1.00 98.75 88 GLU A C 1
ATOM 676 O O . GLU A 1 88 ? -13.924 -10.496 -4.071 1.00 98.75 88 GLU A O 1
ATOM 681 N N . GLU A 1 89 ? -11.884 -11.214 -4.667 1.00 98.81 89 GLU A N 1
ATOM 682 C CA . GLU A 1 89 ? -11.548 -11.697 -3.340 1.00 98.81 89 GLU A CA 1
ATOM 683 C C . GLU A 1 89 ? -11.186 -10.556 -2.386 1.00 98.81 89 GLU A C 1
ATOM 685 O O . GLU A 1 89 ? -11.501 -10.614 -1.196 1.00 98.81 89 GLU A O 1
ATOM 690 N N . LEU A 1 90 ? -10.608 -9.464 -2.897 1.00 98.88 90 LEU A N 1
ATOM 691 C CA . LEU A 1 90 ? -10.451 -8.229 -2.129 1.00 98.88 90 LEU A CA 1
ATOM 692 C C . LEU A 1 90 ? -11.821 -7.691 -1.682 1.00 98.88 90 LEU A C 1
ATOM 694 O O . LEU A 1 90 ? -12.008 -7.409 -0.497 1.00 98.88 90 LEU A O 1
ATOM 698 N N . GLU A 1 91 ? -12.783 -7.594 -2.601 1.00 98.75 91 GLU A N 1
ATOM 699 C CA . GLU A 1 91 ? -14.158 -7.160 -2.318 1.00 98.75 91 GLU A CA 1
ATOM 700 C C . GLU A 1 91 ? -14.805 -8.045 -1.235 1.00 98.75 91 GLU A C 1
ATOM 702 O O . GLU A 1 91 ? -15.324 -7.540 -0.232 1.00 98.75 91 GLU A O 1
ATOM 707 N N . ARG A 1 92 ? -14.687 -9.374 -1.365 1.00 98.75 92 ARG A N 1
ATOM 708 C CA . ARG A 1 92 ? -15.204 -10.333 -0.376 1.00 98.75 92 ARG A CA 1
ATOM 709 C C . ARG A 1 92 ? -14.581 -10.129 1.007 1.00 98.75 92 ARG A C 1
ATOM 711 O O . ARG A 1 92 ? -15.293 -10.109 2.015 1.00 98.75 92 ARG A O 1
ATOM 718 N N . ARG A 1 93 ? -13.257 -9.962 1.074 1.00 98.69 93 ARG A N 1
ATOM 719 C CA . ARG A 1 93 ? -12.509 -9.755 2.326 1.00 98.69 93 ARG A CA 1
ATOM 720 C C . ARG A 1 93 ? -12.879 -8.445 3.016 1.00 98.69 93 ARG A C 1
ATOM 722 O O . ARG A 1 93 ? -12.984 -8.425 4.244 1.00 98.69 93 ARG A O 1
ATOM 729 N N . ILE A 1 94 ? -13.115 -7.378 2.254 1.00 98.81 94 ILE A N 1
ATOM 730 C CA . ILE A 1 94 ? -13.607 -6.100 2.787 1.00 98.81 94 ILE A CA 1
ATOM 731 C C . ILE A 1 94 ? -14.993 -6.288 3.415 1.00 98.81 94 ILE A C 1
ATOM 733 O O . ILE A 1 94 ? -15.215 -5.847 4.546 1.00 98.81 94 ILE A O 1
ATOM 737 N N . GLY A 1 95 ? -15.903 -6.984 2.725 1.00 98.62 95 GLY A N 1
ATOM 738 C CA . GLY A 1 95 ? -17.232 -7.312 3.247 1.00 98.62 95 GLY A CA 1
ATOM 739 C C . GLY A 1 95 ? -17.171 -8.107 4.554 1.00 98.62 95 GLY A C 1
ATOM 740 O O . GLY A 1 95 ? -17.827 -7.741 5.530 1.00 98.62 95 GLY A O 1
ATOM 741 N N . GLN A 1 96 ? -16.318 -9.133 4.607 1.00 98.44 96 GLN A N 1
ATOM 742 C CA . GLN A 1 96 ? -16.100 -9.940 5.809 1.00 98.44 96 GLN A CA 1
ATOM 743 C C . GLN A 1 96 ? -15.604 -9.088 6.991 1.00 98.44 96 GLN A C 1
ATOM 745 O O . GLN A 1 96 ? -16.174 -9.150 8.078 1.00 98.44 96 GLN A O 1
ATOM 750 N N . ALA A 1 97 ? -14.590 -8.243 6.785 1.00 98.50 97 ALA A N 1
ATOM 751 C CA . ALA A 1 97 ? -14.064 -7.380 7.844 1.00 98.50 97 ALA A CA 1
ATOM 752 C C . ALA A 1 97 ? -15.137 -6.433 8.414 1.00 98.50 97 ALA A C 1
ATOM 754 O O . ALA A 1 97 ? -15.202 -6.229 9.626 1.00 98.50 97 ALA A O 1
ATOM 755 N N . ARG A 1 98 ? -16.017 -5.891 7.561 1.00 98.31 98 ARG A N 1
ATOM 756 C CA . ARG A 1 98 ? -17.141 -5.051 8.007 1.00 98.31 98 ARG A CA 1
ATOM 757 C C . ARG A 1 98 ? -18.170 -5.843 8.817 1.00 98.31 98 ARG A C 1
ATOM 759 O O . ARG A 1 98 ? -18.649 -5.338 9.827 1.00 98.31 98 ARG A O 1
ATOM 766 N N . GLN A 1 99 ? -18.489 -7.073 8.410 1.00 98.31 99 GLN A N 1
ATOM 767 C CA . GLN A 1 99 ? -19.405 -7.956 9.151 1.00 98.31 99 GLN A CA 1
ATOM 768 C C . GLN A 1 99 ? -18.867 -8.323 10.541 1.00 98.31 99 GLN A C 1
ATOM 770 O O . GLN A 1 99 ? -19.641 -8.473 11.481 1.00 98.31 99 GLN A O 1
ATOM 775 N N . GLU A 1 100 ? -17.545 -8.394 10.697 1.00 97.69 100 GLU A N 1
ATOM 776 C CA . GLU A 1 100 ? -16.868 -8.602 11.985 1.00 97.69 100 GLU A CA 1
ATOM 777 C C . GLU A 1 100 ? -16.836 -7.340 12.877 1.00 97.69 100 GLU A C 1
ATOM 779 O O . GLU A 1 100 ? -16.218 -7.350 13.943 1.00 97.69 100 GLU A O 1
ATOM 784 N N . GLY A 1 101 ? -17.457 -6.234 12.447 1.00 97.81 101 GLY A N 1
ATOM 785 C CA . GLY A 1 101 ? -17.429 -4.947 13.149 1.00 97.81 101 GLY A CA 1
ATOM 786 C C . GLY A 1 101 ? -16.075 -4.233 13.083 1.00 97.81 101 GLY A C 1
ATOM 787 O O . GLY A 1 101 ? -15.831 -3.296 13.845 1.00 97.81 101 GLY A O 1
ATOM 788 N N . ALA A 1 102 ? -15.176 -4.674 12.200 1.00 98.38 102 ALA A N 1
ATOM 789 C CA . ALA A 1 102 ? -13.884 -4.044 11.982 1.00 98.38 102 ALA A CA 1
ATOM 790 C C . ALA A 1 102 ? -13.978 -2.927 10.927 1.00 98.38 102 ALA A C 1
ATOM 792 O O . ALA A 1 102 ? -14.944 -2.821 10.168 1.00 98.38 102 ALA A O 1
ATOM 793 N N . VAL A 1 103 ? -12.948 -2.083 10.866 1.00 98.50 103 VAL A N 1
ATOM 794 C CA . VAL A 1 103 ? -12.864 -0.942 9.948 1.00 98.50 103 VAL A CA 1
ATOM 795 C C . VAL A 1 103 ? -11.736 -1.167 8.937 1.00 98.50 103 VAL A C 1
ATOM 797 O O . VAL A 1 103 ? -10.560 -0.967 9.258 1.00 98.50 103 VAL A O 1
ATOM 800 N N . PRO A 1 104 ? -12.072 -1.580 7.703 1.00 98.69 104 PRO A N 1
ATOM 801 C CA . PRO A 1 104 ? -11.196 -1.460 6.541 1.00 98.69 104 PRO A CA 1
ATOM 802 C C . PRO A 1 104 ? -10.674 -0.029 6.380 1.00 98.69 104 PRO A C 1
ATOM 804 O O . PRO A 1 104 ? -11.472 0.906 6.388 1.00 98.69 104 PRO A O 1
ATOM 807 N N . PHE A 1 105 ? -9.362 0.152 6.201 1.00 98.62 105 PHE A N 1
ATOM 808 C CA . PHE A 1 105 ? -8.798 1.495 5.966 1.00 98.62 105 PHE A CA 1
ATOM 809 C C . PHE A 1 105 ? -7.720 1.566 4.876 1.00 98.62 105 PHE A C 1
ATOM 811 O O . PHE A 1 105 ? -7.461 2.645 4.344 1.00 98.62 105 PHE A O 1
ATOM 818 N N . LEU A 1 106 ? -7.079 0.443 4.539 1.00 98.81 106 LEU A N 1
ATOM 819 C CA . LEU A 1 106 ? -5.933 0.408 3.630 1.00 98.81 106 LEU A CA 1
ATOM 820 C C . LEU A 1 106 ? -5.947 -0.855 2.773 1.00 98.81 106 LEU A C 1
ATOM 822 O O . LEU A 1 106 ? -6.046 -1.963 3.300 1.00 98.81 106 LEU A O 1
ATOM 826 N N . VAL A 1 107 ? -5.723 -0.686 1.475 1.00 98.94 107 VAL A N 1
ATOM 827 C CA . VAL A 1 107 ? -5.318 -1.756 0.563 1.00 98.94 107 VAL A CA 1
ATOM 828 C C . VAL A 1 107 ? -3.892 -1.479 0.097 1.00 98.94 107 VAL A C 1
ATOM 830 O O . VAL A 1 107 ? -3.570 -0.375 -0.338 1.00 98.94 107 VAL A O 1
ATOM 833 N N . CYS A 1 108 ? -3.022 -2.481 0.207 1.00 98.94 108 CYS A N 1
ATOM 834 C CA . CYS A 1 108 ? -1.669 -2.450 -0.330 1.00 98.94 108 CYS A CA 1
ATOM 835 C C . CYS A 1 108 ? -1.553 -3.427 -1.503 1.00 98.94 108 CYS A C 1
ATOM 837 O O . CYS A 1 108 ? -1.432 -4.642 -1.295 1.00 98.94 108 CYS A O 1
ATOM 839 N N . ALA A 1 109 ? -1.591 -2.878 -2.716 1.00 98.94 109 ALA A N 1
ATOM 840 C CA . ALA A 1 109 ? -1.320 -3.597 -3.954 1.00 98.94 109 ALA A CA 1
ATOM 841 C C . ALA A 1 109 ? 0.190 -3.631 -4.226 1.00 98.94 109 ALA A C 1
ATOM 843 O O . ALA A 1 109 ? 0.916 -2.690 -3.905 1.00 98.94 109 ALA A O 1
ATOM 844 N N . THR A 1 110 ? 0.677 -4.704 -4.839 1.00 98.94 110 THR A N 1
ATOM 845 C CA . THR A 1 110 ? 2.102 -4.911 -5.115 1.00 98.94 110 THR A CA 1
ATOM 846 C C . THR A 1 110 ? 2.376 -4.833 -6.613 1.00 98.94 110 THR A C 1
ATOM 848 O O . THR A 1 110 ? 1.831 -5.590 -7.414 1.00 98.94 110 THR A O 1
ATOM 851 N N . SER A 1 111 ? 3.269 -3.928 -7.008 1.00 98.75 111 SER A N 1
ATOM 852 C CA . SER A 1 111 ? 3.793 -3.836 -8.373 1.00 98.75 111 SER A CA 1
ATOM 853 C C . SER A 1 111 ? 5.199 -4.416 -8.420 1.00 98.75 111 SER A C 1
ATOM 855 O O . SER A 1 111 ? 6.189 -3.721 -8.171 1.00 98.75 111 SER A O 1
ATOM 857 N N . GLY A 1 112 ? 5.279 -5.706 -8.734 1.00 98.38 112 GLY A N 1
ATOM 858 C CA . GLY A 1 112 ? 6.503 -6.495 -8.719 1.00 98.38 112 GLY A CA 1
ATOM 859 C C . GLY A 1 112 ? 6.709 -7.183 -7.370 1.00 98.38 112 GLY A C 1
ATOM 860 O O . GLY A 1 112 ? 7.497 -6.710 -6.550 1.00 98.38 112 GLY A O 1
ATOM 861 N N . THR A 1 113 ? 6.023 -8.308 -7.146 1.00 98.38 113 THR A N 1
ATOM 862 C CA . THR A 1 113 ? 6.225 -9.159 -5.962 1.00 98.38 113 THR A CA 1
ATOM 863 C C . THR A 1 113 ? 7.667 -9.652 -5.881 1.00 98.38 113 THR A C 1
ATOM 865 O O . THR A 1 113 ? 8.373 -9.750 -6.884 1.00 98.38 113 THR A O 1
ATOM 868 N N . THR A 1 114 ? 8.140 -9.942 -4.668 1.00 95.81 114 THR A N 1
ATOM 869 C CA . THR A 1 114 ? 9.574 -10.207 -4.448 1.00 95.81 114 THR A CA 1
ATOM 870 C C . THR A 1 114 ? 10.035 -11.507 -5.107 1.00 95.81 114 THR A C 1
ATOM 872 O O . THR A 1 114 ? 11.140 -11.553 -5.637 1.00 95.81 114 THR A O 1
ATOM 875 N N . VAL A 1 115 ? 9.199 -12.548 -5.066 1.00 96.50 115 VAL A N 1
ATOM 876 C CA . VAL A 1 115 ? 9.560 -13.887 -5.553 1.00 96.50 115 VAL A CA 1
ATOM 877 C C . VAL A 1 115 ? 9.246 -14.032 -7.040 1.00 96.50 115 VAL A C 1
ATOM 879 O O . VAL A 1 115 ? 10.128 -14.365 -7.823 1.00 96.50 115 VAL A O 1
ATOM 882 N N . LEU A 1 116 ? 7.999 -13.756 -7.434 1.00 97.00 116 LEU A N 1
ATOM 883 C CA . LEU A 1 116 ? 7.519 -14.001 -8.798 1.00 97.00 116 LEU A CA 1
ATOM 884 C C . LEU A 1 116 ? 7.661 -12.789 -9.728 1.00 97.00 116 LEU A C 1
ATOM 886 O O . LEU A 1 116 ? 7.532 -12.931 -10.941 1.00 97.00 116 LEU A O 1
ATOM 890 N N . GLY A 1 117 ? 7.883 -11.585 -9.190 1.00 97.94 117 GLY A N 1
ATOM 891 C CA . GLY A 1 117 ? 7.822 -10.357 -9.984 1.00 97.94 117 GLY A CA 1
ATOM 892 C C . GLY A 1 117 ? 6.417 -10.059 -10.518 1.00 97.94 117 GLY A C 1
ATOM 893 O O . GLY A 1 117 ? 6.286 -9.388 -11.540 1.00 97.94 117 GLY A O 1
ATOM 894 N N . ALA A 1 118 ? 5.370 -10.556 -9.853 1.00 98.62 118 ALA A N 1
ATOM 895 C CA . ALA A 1 11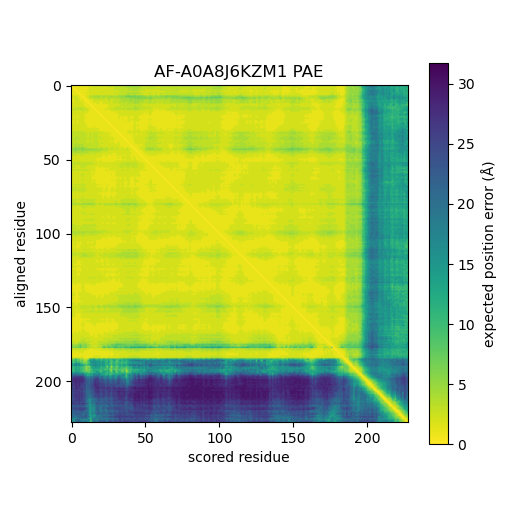8 ? 3.981 -10.373 -10.262 1.00 98.62 118 ALA A CA 1
ATOM 896 C C . ALA A 1 118 ? 3.514 -8.924 -10.048 1.00 98.62 118 ALA A C 1
ATOM 898 O O . ALA A 1 118 ? 4.000 -8.223 -9.161 1.00 98.62 118 ALA A O 1
ATOM 899 N N . PHE A 1 119 ? 2.562 -8.477 -10.866 1.00 98.88 119 PHE A N 1
ATOM 900 C CA . PHE A 1 119 ? 1.968 -7.138 -10.788 1.00 98.88 119 PHE A CA 1
ATOM 901 C C . PHE A 1 119 ? 0.472 -7.271 -10.543 1.00 98.88 119 PHE A C 1
ATOM 903 O O . PHE A 1 119 ? -0.231 -7.791 -11.414 1.00 98.88 119 PHE A O 1
ATOM 910 N N . ASP A 1 120 ? 0.007 -6.814 -9.388 1.00 98.88 120 ASP A N 1
ATOM 911 C CA . ASP A 1 120 ? -1.417 -6.778 -9.065 1.00 98.88 120 ASP A CA 1
ATOM 912 C C . ASP A 1 120 ? -2.184 -5.874 -10.059 1.00 98.88 120 ASP A C 1
ATOM 914 O O . ASP A 1 120 ? -1.614 -4.896 -10.559 1.00 98.88 120 ASP A O 1
ATOM 918 N N . PRO A 1 121 ? -3.457 -6.179 -10.380 1.00 98.81 121 PRO A N 1
ATOM 919 C CA . PRO A 1 121 ? -4.269 -5.387 -11.307 1.00 98.81 121 PRO A CA 1
ATOM 920 C C . PRO A 1 121 ? -4.709 -4.064 -10.657 1.00 98.81 121 PRO A C 1
ATOM 922 O O . PRO A 1 121 ? -5.783 -3.959 -10.069 1.00 98.81 121 PRO A O 1
ATOM 925 N N . LEU A 1 122 ? -3.847 -3.042 -10.723 1.00 98.94 122 LEU A N 1
ATOM 926 C CA . LEU A 1 122 ? -4.024 -1.805 -9.947 1.00 98.94 122 LEU A CA 1
ATOM 927 C C . LEU A 1 122 ? -5.311 -1.049 -10.284 1.00 98.94 122 LEU A C 1
ATOM 929 O O . LEU A 1 122 ? -5.883 -0.435 -9.393 1.00 98.94 122 LEU A O 1
ATOM 933 N N . ASP A 1 123 ? -5.747 -1.068 -11.544 1.00 98.75 123 ASP A N 1
ATOM 934 C CA . ASP A 1 123 ? -6.945 -0.341 -11.977 1.00 98.75 123 ASP A CA 1
ATOM 935 C C . ASP A 1 123 ? -8.223 -0.944 -11.367 1.00 98.75 123 ASP A C 1
ATOM 937 O O . ASP A 1 123 ? -9.027 -0.227 -10.776 1.00 98.75 123 ASP A O 1
ATOM 941 N N . GLU A 1 124 ? -8.343 -2.273 -11.387 1.00 98.88 124 GLU A N 1
ATOM 942 C CA . GLU A 1 124 ? -9.451 -3.016 -10.769 1.00 98.88 124 GLU A CA 1
ATOM 943 C C . GLU A 1 124 ? -9.432 -2.880 -9.237 1.00 98.88 124 GLU A C 1
ATOM 945 O O . GLU A 1 124 ? -10.461 -2.647 -8.600 1.00 98.88 124 GLU A O 1
ATOM 950 N N . ILE A 1 125 ? -8.245 -2.946 -8.621 1.00 98.94 125 ILE A N 1
ATOM 951 C CA . ILE A 1 125 ? -8.087 -2.722 -7.177 1.00 98.94 125 ILE A CA 1
ATOM 952 C C . ILE A 1 125 ? -8.456 -1.282 -6.801 1.00 98.94 125 ILE A C 1
ATOM 954 O O . ILE A 1 125 ? -9.079 -1.065 -5.760 1.00 98.94 125 ILE A O 1
ATOM 958 N N . ALA A 1 126 ? -8.095 -0.295 -7.623 1.00 98.88 126 ALA A N 1
ATOM 959 C CA . ALA A 1 126 ? -8.454 1.098 -7.391 1.00 98.88 126 ALA A CA 1
ATOM 960 C C . ALA A 1 126 ? -9.970 1.306 -7.432 1.00 98.88 126 ALA A C 1
ATOM 962 O O . ALA A 1 126 ? -10.496 1.992 -6.559 1.00 98.88 126 ALA A O 1
ATOM 963 N N . GLU A 1 127 ? -10.689 0.656 -8.351 1.00 98.81 127 GLU A N 1
ATOM 964 C CA . GLU A 1 127 ? -12.158 0.689 -8.362 1.00 98.81 127 GLU A CA 1
ATOM 965 C C . GLU A 1 127 ? -12.761 0.136 -7.067 1.00 98.81 127 GLU A C 1
ATOM 967 O O . GLU A 1 127 ? -13.688 0.733 -6.516 1.00 98.81 127 GLU A O 1
ATOM 972 N N . VAL A 1 128 ? -12.228 -0.975 -6.546 1.00 98.88 128 VAL A N 1
ATOM 973 C CA . VAL A 1 128 ? -12.647 -1.515 -5.242 1.00 98.88 128 VAL A CA 1
ATOM 974 C C . VAL A 1 128 ? -12.371 -0.496 -4.131 1.00 98.88 128 VAL A C 1
ATOM 976 O O . VAL A 1 128 ? -13.252 -0.204 -3.322 1.00 98.88 128 VAL A O 1
ATOM 979 N N . CYS A 1 129 ? -11.171 0.088 -4.095 1.00 98.81 129 CYS A N 1
ATOM 980 C CA . CYS A 1 129 ? -10.799 1.063 -3.070 1.00 98.81 129 CYS A CA 1
ATOM 981 C C . CYS A 1 129 ? -11.713 2.293 -3.094 1.00 98.81 129 CYS A C 1
ATOM 983 O O . CYS A 1 129 ? -12.205 2.697 -2.045 1.00 98.81 129 CYS A O 1
ATOM 985 N N . GLU A 1 130 ? -12.003 2.841 -4.274 1.00 98.56 130 GLU A N 1
ATOM 986 C CA . GLU A 1 130 ? -12.864 4.013 -4.452 1.00 98.56 130 GLU A CA 1
ATOM 987 C C . GLU A 1 130 ? -14.303 3.749 -3.987 1.00 98.56 130 GLU A C 1
ATOM 989 O O . GLU A 1 130 ? -14.865 4.575 -3.266 1.00 98.56 130 GLU A O 1
ATOM 994 N N . ARG A 1 131 ? -14.882 2.578 -4.300 1.00 98.44 131 ARG A N 1
ATOM 995 C CA . ARG A 1 131 ? -16.228 2.197 -3.821 1.00 98.44 131 ARG A CA 1
ATOM 996 C C . ARG A 1 131 ? -16.322 2.133 -2.299 1.00 98.44 131 ARG A C 1
ATOM 998 O O . ARG A 1 131 ? -17.360 2.465 -1.731 1.00 98.44 131 ARG A O 1
ATOM 1005 N N . HIS A 1 132 ? -15.249 1.702 -1.640 1.00 98.38 132 HIS A N 1
ATOM 1006 C CA . HIS A 1 132 ? -15.204 1.523 -0.185 1.00 98.38 132 HIS A CA 1
ATOM 1007 C C . HIS A 1 132 ? -14.551 2.691 0.564 1.00 98.38 132 HIS A C 1
ATOM 1009 O O . HIS A 1 132 ? -14.488 2.655 1.795 1.00 98.38 132 HIS A O 1
ATOM 1015 N N . GLY A 1 133 ? -14.076 3.707 -0.161 1.00 97.62 133 GLY A N 1
ATOM 1016 C CA . GLY A 1 133 ? -13.346 4.861 0.360 1.00 97.62 133 GLY A CA 1
ATOM 1017 C C . GLY A 1 133 ? -11.933 4.559 0.874 1.00 97.62 133 GLY A C 1
ATOM 1018 O O . GLY A 1 133 ? -11.369 5.396 1.574 1.00 97.62 133 GLY A O 1
ATOM 1019 N N . LEU A 1 134 ? -11.363 3.385 0.591 1.00 98.56 134 LEU A N 1
ATOM 1020 C CA . LEU A 1 134 ? -10.111 2.889 1.183 1.00 98.56 134 LEU A CA 1
ATOM 1021 C C . LEU A 1 134 ? -8.879 3.587 0.616 1.00 98.56 134 LEU A C 1
ATOM 1023 O O . LEU A 1 134 ? -8.822 3.879 -0.574 1.00 98.56 134 LEU A O 1
ATOM 1027 N N . TRP A 1 135 ? -7.861 3.775 1.461 1.00 98.44 135 TRP A N 1
ATOM 1028 C CA . TRP A 1 135 ? -6.561 4.245 0.991 1.00 98.44 135 TRP A CA 1
ATOM 1029 C C . TRP A 1 135 ? -5.916 3.178 0.104 1.00 98.44 135 TRP A C 1
ATOM 1031 O O . TRP A 1 135 ? -5.726 2.043 0.555 1.00 98.44 135 TRP A O 1
ATOM 1041 N N . LEU A 1 136 ? -5.512 3.542 -1.112 1.00 98.88 136 LEU A N 1
ATOM 1042 C CA . LEU A 1 136 ? -4.742 2.676 -2.000 1.00 98.88 136 LEU A CA 1
ATOM 1043 C C . LEU A 1 136 ? -3.253 3.012 -1.915 1.00 98.88 136 LEU A C 1
ATOM 1045 O O . LEU A 1 136 ? -2.785 4.035 -2.419 1.00 98.88 136 LEU A O 1
ATOM 1049 N N . HIS A 1 137 ? -2.484 2.110 -1.314 1.00 98.88 137 HIS A N 1
ATOM 1050 C CA . HIS A 1 137 ? -1.030 2.127 -1.390 1.00 98.88 137 HIS A CA 1
ATOM 1051 C C . HIS A 1 137 ? -0.540 1.134 -2.447 1.00 98.88 137 HIS A C 1
ATOM 1053 O O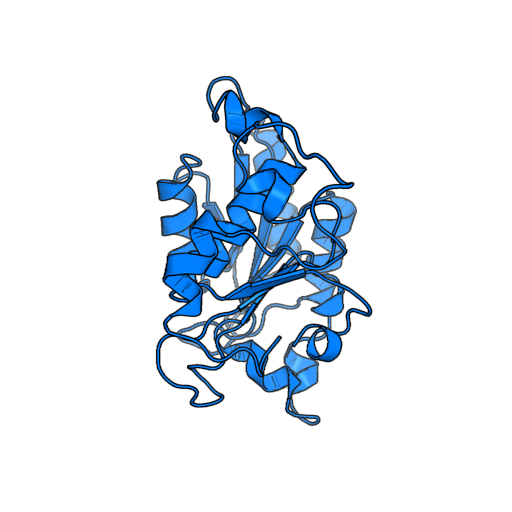 . HIS A 1 137 ? -0.984 -0.013 -2.475 1.00 98.88 137 HIS A O 1
ATOM 1059 N N . VAL A 1 138 ? 0.413 1.549 -3.281 1.00 98.94 138 VAL A N 1
ATOM 1060 C CA . VAL A 1 138 ? 1.119 0.647 -4.197 1.00 98.94 138 VAL A CA 1
ATOM 1061 C C . VAL A 1 138 ? 2.561 0.465 -3.733 1.00 98.94 138 VAL A C 1
ATOM 1063 O O . VAL A 1 138 ? 3.375 1.394 -3.795 1.00 98.94 138 VAL A O 1
ATOM 1066 N N . ASP A 1 139 ? 2.902 -0.753 -3.311 1.00 98.88 139 ASP A N 1
ATOM 1067 C CA . ASP A 1 139 ? 4.290 -1.166 -3.123 1.00 98.88 139 ASP A CA 1
ATOM 1068 C C . ASP A 1 139 ? 4.907 -1.468 -4.493 1.00 98.88 139 ASP A C 1
ATOM 1070 O O . ASP A 1 139 ? 4.842 -2.582 -5.016 1.00 98.88 139 ASP A O 1
ATOM 1074 N N . ALA A 1 140 ? 5.501 -0.438 -5.091 1.00 98.75 140 ALA A N 1
ATOM 1075 C CA . ALA A 1 140 ? 6.287 -0.522 -6.313 1.00 98.75 140 ALA A CA 1
ATOM 1076 C C . ALA A 1 140 ? 7.795 -0.504 -6.002 1.00 98.75 140 ALA A C 1
ATOM 1078 O O . ALA A 1 140 ? 8.606 -0.099 -6.842 1.00 98.75 140 ALA A O 1
ATOM 1079 N N . SER A 1 141 ? 8.204 -0.946 -4.801 1.00 98.62 141 SER A N 1
ATOM 1080 C CA . SER A 1 141 ? 9.609 -0.942 -4.377 1.00 98.62 141 SER A CA 1
ATOM 1081 C C . SER A 1 141 ? 10.503 -1.619 -5.413 1.00 98.62 141 SER A C 1
ATOM 1083 O O . SER A 1 141 ? 11.604 -1.147 -5.676 1.00 98.62 141 SER A O 1
ATOM 1085 N N . TRP A 1 142 ? 10.041 -2.730 -5.994 1.00 98.56 142 TRP A N 1
ATOM 1086 C CA . TRP A 1 142 ? 10.727 -3.430 -7.080 1.00 98.56 142 TRP A CA 1
ATOM 1087 C C . TRP A 1 142 ? 10.285 -2.944 -8.466 1.00 98.56 142 TRP A C 1
ATOM 1089 O O . TRP A 1 142 ? 11.110 -2.437 -9.226 1.00 98.56 142 TRP A O 1
ATOM 1099 N N . GLY A 1 143 ? 8.995 -3.070 -8.791 1.00 98.31 143 GLY A N 1
ATOM 1100 C CA . GLY A 1 143 ? 8.483 -2.857 -10.146 1.00 98.31 143 GLY A CA 1
ATOM 1101 C C . GLY A 1 143 ? 8.326 -1.398 -10.570 1.00 98.31 143 GLY A C 1
ATOM 1102 O O . GLY A 1 143 ? 8.131 -1.146 -11.756 1.00 98.31 143 GLY A O 1
ATOM 1103 N N . GLY A 1 144 ? 8.460 -0.425 -9.662 1.00 98.31 144 GLY A N 1
ATOM 1104 C CA . GLY A 1 144 ? 8.284 1.001 -9.968 1.00 98.31 144 GLY A CA 1
ATOM 1105 C C . GLY A 1 144 ? 9.196 1.493 -11.089 1.00 98.31 144 GLY A C 1
ATOM 1106 O O . GLY A 1 144 ? 8.811 2.333 -11.895 1.00 98.31 144 GLY A O 1
ATOM 1107 N N . SER A 1 145 ? 10.377 0.892 -11.234 1.00 98.25 145 SER A N 1
ATOM 1108 C CA . SER A 1 145 ? 11.332 1.261 -12.281 1.00 98.25 145 SER A CA 1
ATOM 1109 C C . SER A 1 145 ? 10.864 0.912 -13.693 1.00 98.25 145 SER A C 1
ATOM 1111 O O . SER A 1 145 ? 11.365 1.494 -14.655 1.00 98.25 145 SER A O 1
ATOM 1113 N N . ALA A 1 146 ? 9.869 0.033 -13.847 1.00 98.38 146 ALA A N 1
ATOM 1114 C CA . ALA A 1 146 ? 9.247 -0.209 -15.144 1.00 98.38 146 ALA A CA 1
ATOM 1115 C C . ALA A 1 146 ? 8.500 1.029 -15.677 1.00 98.38 146 ALA A C 1
ATOM 1117 O O . ALA A 1 146 ? 8.348 1.140 -16.892 1.00 98.38 146 ALA A O 1
ATOM 1118 N N . LEU A 1 147 ? 8.138 2.005 -14.828 1.00 98.25 147 LEU A N 1
ATOM 1119 C CA . LEU A 1 147 ? 7.562 3.292 -15.252 1.00 98.25 147 LEU A CA 1
ATOM 1120 C C . LEU A 1 147 ? 8.505 4.109 -16.145 1.00 98.25 147 LEU A C 1
ATOM 1122 O O . LEU A 1 147 ? 8.047 4.882 -16.983 1.00 98.25 147 LEU A O 1
ATOM 1126 N N . VAL A 1 148 ? 9.821 3.913 -16.005 1.00 97.75 148 VAL A N 1
ATOM 1127 C CA . VAL A 1 148 ? 10.830 4.564 -16.857 1.00 97.75 148 VAL A CA 1
ATOM 1128 C C . VAL A 1 148 ? 10.827 3.962 -18.268 1.00 97.75 148 VAL A C 1
ATOM 1130 O O . VAL A 1 148 ? 11.148 4.634 -19.249 1.00 97.75 148 VAL A O 1
ATOM 1133 N N . SER A 1 149 ? 10.429 2.695 -18.404 1.00 97.75 149 SER A N 1
ATOM 1134 C CA . SER A 1 149 ? 10.371 2.012 -19.692 1.00 97.75 149 SER A CA 1
ATOM 1135 C C . SER A 1 149 ? 9.060 2.302 -20.413 1.00 97.75 149 SER A C 1
ATOM 1137 O O . SER A 1 149 ? 7.990 1.864 -19.995 1.00 97.75 149 SER A O 1
ATOM 1139 N N . ARG A 1 150 ? 9.137 2.933 -21.592 1.00 95.94 150 ARG A N 1
ATOM 1140 C CA . ARG A 1 150 ? 7.963 3.119 -22.468 1.00 95.94 150 ARG A CA 1
ATOM 1141 C C . ARG A 1 150 ? 7.282 1.794 -22.835 1.00 95.94 150 ARG A C 1
ATOM 1143 O O . ARG A 1 150 ? 6.071 1.784 -23.030 1.00 95.94 150 ARG A O 1
ATOM 1150 N N . LYS A 1 151 ? 8.048 0.696 -22.901 1.00 97.94 151 LYS A N 1
ATOM 1151 C CA . LYS A 1 151 ? 7.555 -0.649 -23.228 1.00 97.94 151 LYS A CA 1
ATOM 1152 C C . LYS A 1 151 ? 6.834 -1.311 -22.051 1.00 97.94 151 LYS A C 1
ATOM 1154 O O . LYS A 1 151 ? 5.807 -1.942 -22.262 1.00 97.94 151 LYS A O 1
ATOM 1159 N N . TYR A 1 152 ? 7.362 -1.177 -20.832 1.00 98.06 152 TYR A N 1
ATOM 1160 C CA . TYR A 1 152 ? 6.890 -1.949 -19.673 1.00 98.06 152 TYR A CA 1
ATOM 1161 C C . TYR A 1 152 ? 6.057 -1.151 -18.663 1.00 98.06 152 TYR A C 1
ATOM 1163 O O . TYR A 1 152 ? 5.443 -1.762 -17.793 1.00 98.06 152 TYR A O 1
ATOM 1171 N N . ARG A 1 153 ? 5.947 0.179 -18.792 1.00 97.88 153 ARG A N 1
ATOM 1172 C CA . ARG A 1 153 ? 5.143 1.016 -17.877 1.00 97.88 153 ARG A CA 1
ATOM 1173 C C . ARG A 1 153 ? 3.676 0.590 -17.756 1.00 97.88 153 ARG A C 1
ATOM 1175 O O . ARG A 1 153 ? 3.063 0.843 -16.728 1.00 97.88 153 ARG A O 1
ATOM 1182 N N . GLN A 1 154 ? 3.132 -0.087 -18.772 1.00 97.81 154 GLN A N 1
ATOM 1183 C CA . GLN A 1 154 ? 1.754 -0.593 -18.763 1.00 97.81 154 GLN A CA 1
ATOM 1184 C C . GLN A 1 154 ? 1.512 -1.693 -17.720 1.00 97.81 154 GLN A C 1
ATOM 1186 O O . GLN A 1 154 ? 0.371 -1.919 -17.338 1.00 97.81 154 GLN A O 1
ATOM 1191 N N . LEU A 1 155 ? 2.566 -2.335 -17.198 1.00 98.44 155 LEU A N 1
ATOM 1192 C CA . LEU A 1 155 ? 2.448 -3.267 -16.069 1.00 98.44 155 LEU A CA 1
ATOM 1193 C C . LEU A 1 155 ? 1.922 -2.590 -14.792 1.00 98.44 155 LEU A C 1
ATOM 1195 O O . LEU A 1 155 ? 1.449 -3.281 -13.899 1.00 98.44 155 LEU A O 1
ATOM 1199 N N . LEU A 1 156 ? 2.016 -1.258 -14.711 1.00 98.62 156 LEU A N 1
ATOM 1200 C CA . LEU A 1 156 ? 1.543 -0.441 -13.595 1.00 98.62 156 LEU A CA 1
ATOM 1201 C C . LEU A 1 156 ? 0.349 0.437 -14.010 1.00 98.62 156 LEU A C 1
ATOM 1203 O O . LEU A 1 156 ? 0.121 1.492 -13.416 1.00 98.62 156 LEU A O 1
ATOM 1207 N N . HIS A 1 157 ? -0.398 0.049 -15.050 1.00 98.62 157 HIS A N 1
ATOM 1208 C CA . HIS A 1 157 ? -1.634 0.743 -15.414 1.00 98.62 157 HIS A CA 1
ATOM 1209 C C . HIS A 1 157 ? -2.579 0.805 -14.203 1.00 98.62 157 HIS A C 1
ATOM 1211 O O . HIS A 1 157 ? -2.792 -0.206 -13.541 1.00 98.62 157 HIS A O 1
ATOM 1217 N N . GLY A 1 158 ? -3.099 1.997 -13.896 1.00 98.62 158 GLY A N 1
ATOM 1218 C CA . GLY A 1 158 ? -3.879 2.279 -12.684 1.00 98.62 158 GLY A CA 1
ATOM 1219 C C . GLY A 1 158 ? -3.079 2.896 -11.524 1.00 98.62 158 GLY A C 1
ATOM 1220 O O . GLY A 1 158 ? -3.676 3.464 -10.614 1.00 98.62 158 GLY A O 1
ATOM 1221 N N . ILE A 1 159 ? -1.736 2.906 -11.553 1.00 98.81 159 ILE A N 1
ATOM 1222 C CA . ILE A 1 159 ? -0.925 3.447 -10.438 1.00 98.81 159 ILE A CA 1
ATOM 1223 C C . ILE A 1 159 ? -1.196 4.932 -10.141 1.00 98.81 159 ILE A C 1
ATOM 1225 O O . ILE A 1 159 ? -1.117 5.359 -8.992 1.00 98.81 159 ILE A O 1
ATOM 1229 N N . HIS A 1 160 ? -1.584 5.724 -11.144 1.00 98.44 160 HIS A N 1
ATOM 1230 C CA . HIS A 1 160 ? -1.940 7.136 -10.960 1.00 98.44 160 HIS A CA 1
ATOM 1231 C C . HIS A 1 160 ? -3.195 7.334 -10.083 1.00 98.44 160 HIS A C 1
ATOM 1233 O O . HIS A 1 160 ? -3.470 8.452 -9.629 1.00 98.44 160 HIS A O 1
ATOM 1239 N N . ARG A 1 161 ? -3.978 6.279 -9.833 1.00 98.38 161 ARG A N 1
ATOM 1240 C CA . ARG A 1 161 ? -5.141 6.295 -8.934 1.00 98.38 161 ARG A CA 1
ATOM 1241 C C . ARG A 1 161 ? -4.758 6.063 -7.474 1.00 98.38 161 ARG A C 1
ATOM 1243 O O . ARG A 1 161 ? -5.535 6.444 -6.612 1.00 98.38 161 ARG A O 1
ATOM 1250 N N . ALA A 1 162 ? -3.562 5.539 -7.199 1.00 98.62 162 ALA A N 1
ATOM 1251 C CA . ALA A 1 162 ? -3.079 5.320 -5.840 1.00 98.62 162 ALA A CA 1
ATOM 1252 C C . ALA A 1 162 ? -2.977 6.625 -5.038 1.00 98.62 162 ALA A C 1
ATOM 1254 O O . ALA A 1 162 ? -2.720 7.694 -5.592 1.00 98.62 162 ALA A O 1
ATOM 1255 N N . ASP A 1 163 ? -3.110 6.516 -3.722 1.00 98.06 163 ASP A N 1
ATOM 1256 C CA . ASP A 1 163 ? -2.903 7.617 -2.782 1.00 98.06 163 ASP A CA 1
ATOM 1257 C C . ASP A 1 163 ? -1.431 7.734 -2.376 1.00 98.06 163 ASP A C 1
ATOM 1259 O O . ASP A 1 163 ? -0.930 8.830 -2.110 1.00 98.06 163 ASP A O 1
ATOM 1263 N N . SER A 1 164 ? -0.707 6.610 -2.350 1.00 98.50 164 SER A N 1
ATOM 1264 C CA . SER A 1 164 ? 0.734 6.591 -2.103 1.00 98.50 164 SER A CA 1
ATOM 1265 C C . SER A 1 164 ? 1.466 5.466 -2.829 1.00 98.50 164 SER A C 1
ATOM 1267 O O . SER A 1 164 ? 0.932 4.377 -3.026 1.00 98.50 164 SER A O 1
ATOM 1269 N N . VAL A 1 165 ? 2.732 5.705 -3.176 1.00 98.81 165 VAL A N 1
ATOM 1270 C CA . VAL A 1 165 ? 3.596 4.752 -3.890 1.00 98.81 165 VAL A CA 1
ATOM 1271 C C . VAL A 1 165 ? 4.946 4.642 -3.189 1.00 98.81 165 VAL A C 1
ATOM 1273 O O . VAL A 1 165 ? 5.612 5.652 -2.968 1.00 98.81 165 VAL A O 1
ATOM 1276 N N . ALA A 1 166 ? 5.378 3.423 -2.871 1.00 98.69 166 ALA A N 1
ATOM 1277 C CA . ALA A 1 166 ? 6.763 3.149 -2.489 1.00 98.69 166 ALA A CA 1
ATOM 1278 C C . ALA A 1 166 ? 7.560 2.742 -3.734 1.00 98.69 166 ALA A C 1
ATOM 1280 O O . ALA A 1 166 ? 7.085 1.931 -4.522 1.00 98.69 166 ALA A O 1
ATOM 1281 N N . TRP A 1 167 ? 8.760 3.288 -3.936 1.00 98.56 167 TRP A N 1
ATOM 1282 C CA . TRP A 1 167 ? 9.621 2.941 -5.073 1.00 98.56 167 TRP A CA 1
ATOM 1283 C C . TRP A 1 167 ? 11.099 3.026 -4.676 1.00 98.56 167 TRP A C 1
ATOM 1285 O O . TRP A 1 167 ? 11.551 4.046 -4.152 1.00 98.56 167 TRP A O 1
ATOM 1295 N N . ASN A 1 168 ? 11.876 1.969 -4.953 1.00 98.06 168 ASN A N 1
ATOM 1296 C CA . ASN A 1 168 ? 13.292 1.886 -4.597 1.00 98.06 168 ASN A CA 1
ATOM 1297 C C . ASN A 1 168 ? 14.197 1.971 -5.838 1.00 98.06 168 ASN A C 1
ATOM 1299 O O . ASN A 1 168 ? 14.504 0.941 -6.448 1.00 98.06 168 ASN A O 1
ATOM 1303 N N . PRO A 1 169 ? 14.735 3.157 -6.172 1.00 96.75 169 PRO A N 1
ATOM 1304 C CA . PRO A 1 169 ? 15.774 3.277 -7.191 1.00 96.75 169 PRO A CA 1
ATOM 1305 C C . PRO A 1 169 ? 17.008 2.403 -6.923 1.00 96.75 169 PRO A C 1
ATOM 1307 O O . PRO A 1 169 ? 17.653 1.963 -7.870 1.00 96.75 169 PRO A O 1
ATOM 1310 N N . HIS A 1 170 ? 17.318 2.078 -5.658 1.00 94.88 170 HIS A N 1
ATOM 1311 C CA . HIS A 1 170 ? 18.456 1.199 -5.337 1.00 94.88 170 HIS A CA 1
ATOM 1312 C C . HIS A 1 170 ? 18.295 -0.259 -5.787 1.00 94.88 170 HIS A C 1
ATOM 1314 O O . HIS A 1 170 ? 19.199 -1.063 -5.584 1.00 94.88 170 HIS A O 1
ATOM 1320 N N . LYS A 1 171 ? 17.134 -0.630 -6.335 1.00 96.00 171 LYS A N 1
ATOM 1321 C CA . LYS A 1 171 ? 16.922 -1.942 -6.942 1.00 96.00 171 LYS A CA 1
ATOM 1322 C C . LYS A 1 171 ? 17.190 -1.864 -8.448 1.00 96.00 171 LYS A C 1
ATOM 1324 O O . LYS A 1 171 ? 18.335 -1.755 -8.866 1.00 96.00 171 LYS A O 1
ATOM 1329 N N . MET A 1 172 ? 16.144 -1.858 -9.272 1.00 96.44 172 MET A N 1
ATOM 1330 C CA . MET A 1 172 ? 16.267 -1.976 -10.731 1.00 96.44 172 MET A CA 1
ATOM 1331 C C . MET A 1 172 ? 16.985 -0.789 -11.414 1.00 96.44 172 MET A C 1
ATOM 1333 O O . MET A 1 172 ? 17.459 -0.941 -12.533 1.00 96.44 172 MET A O 1
ATOM 1337 N N . LEU A 1 173 ? 17.094 0.384 -10.767 1.00 95.12 173 LEU A N 1
ATOM 1338 C CA . LEU A 1 173 ? 17.860 1.527 -11.303 1.00 95.12 173 LEU A CA 1
ATOM 1339 C C . LEU A 1 173 ? 19.314 1.570 -10.807 1.00 95.12 173 LEU A C 1
ATOM 1341 O O . LEU A 1 173 ? 20.030 2.512 -11.135 1.00 95.12 173 LEU A O 1
ATOM 1345 N N . MET A 1 174 ? 19.750 0.580 -10.020 1.00 95.00 174 MET A N 1
ATOM 1346 C CA . MET A 1 174 ? 21.129 0.437 -9.535 1.00 95.00 174 MET A CA 1
ATOM 1347 C C . MET A 1 174 ? 21.668 1.662 -8.774 1.00 95.00 174 MET A C 1
ATOM 1349 O O . MET A 1 174 ? 22.878 1.882 -8.718 1.00 95.00 174 MET A O 1
ATOM 1353 N N . ALA A 1 175 ? 20.793 2.468 -8.161 1.00 93.81 175 ALA A N 1
ATOM 1354 C CA . ALA A 1 175 ? 21.246 3.515 -7.251 1.00 93.81 175 ALA A CA 1
ATOM 1355 C C . ALA A 1 175 ? 21.929 2.895 -6.013 1.00 93.81 175 ALA A C 1
ATOM 1357 O O . ALA A 1 175 ? 21.613 1.777 -5.608 1.00 93.81 175 ALA A O 1
ATOM 1358 N N . GLY A 1 176 ? 22.842 3.630 -5.375 1.00 89.62 176 GLY A N 1
ATOM 1359 C CA . GLY A 1 176 ? 23.493 3.164 -4.147 1.00 89.62 176 GLY A CA 1
ATOM 1360 C C . GLY A 1 176 ? 22.488 2.871 -3.024 1.00 89.62 176 GLY A C 1
ATOM 1361 O O . GLY A 1 176 ? 21.495 3.585 -2.854 1.00 89.62 176 GLY A O 1
ATOM 1362 N N . ILE A 1 177 ? 22.742 1.814 -2.250 1.00 87.62 177 ILE A N 1
ATOM 1363 C CA . ILE A 1 177 ? 21.951 1.497 -1.056 1.00 87.62 177 ILE A CA 1
ATOM 1364 C C . ILE A 1 177 ? 22.303 2.504 0.057 1.00 87.62 177 ILE A C 1
ATOM 1366 O O . ILE A 1 177 ? 23.478 2.737 0.315 1.00 87.62 177 ILE A O 1
ATOM 1370 N N . GLN A 1 178 ? 21.340 3.104 0.765 1.00 83.62 178 GLN A N 1
ATOM 1371 C CA . GLN A 1 178 ? 19.879 2.979 0.633 1.00 83.62 178 GLN A CA 1
ATOM 1372 C C . GLN A 1 178 ? 19.282 4.132 -0.195 1.00 83.62 178 GLN A C 1
ATOM 1374 O O . GLN A 1 178 ? 19.607 5.287 0.039 1.00 83.62 178 GLN A O 1
ATOM 1379 N N . CYS A 1 179 ? 18.340 3.834 -1.099 1.00 92.06 179 CYS A N 1
ATOM 1380 C CA . CYS A 1 179 ? 17.570 4.846 -1.846 1.00 92.06 179 CYS A CA 1
ATOM 1381 C C . CYS A 1 179 ? 16.111 4.406 -2.074 1.00 92.06 179 CYS A C 1
ATOM 1383 O O . CYS A 1 179 ? 15.840 3.601 -2.967 1.00 92.06 179 CYS A O 1
ATOM 1385 N N . SER A 1 180 ? 15.183 4.855 -1.225 1.00 94.50 180 SER A N 1
ATOM 1386 C CA . SER A 1 180 ? 13.762 4.473 -1.259 1.00 94.50 180 SER A CA 1
ATOM 1387 C C . SER A 1 180 ? 12.877 5.698 -1.110 1.00 94.50 180 SER A C 1
ATOM 1389 O O . SER A 1 180 ? 12.986 6.399 -0.106 1.00 94.50 180 SER A O 1
ATOM 1391 N N . ALA A 1 181 ? 12.001 5.950 -2.074 1.00 95.94 181 ALA A N 1
ATOM 1392 C CA . ALA A 1 181 ? 11.049 7.047 -2.030 1.00 95.94 181 ALA A CA 1
ATOM 1393 C C . ALA A 1 181 ? 9.671 6.535 -1.599 1.00 95.94 181 ALA A C 1
ATOM 1395 O O . ALA A 1 181 ? 9.213 5.494 -2.065 1.00 95.94 181 ALA A O 1
ATOM 1396 N N . LEU A 1 182 ? 9.009 7.290 -0.725 1.00 97.25 182 LEU A N 1
ATOM 1397 C CA . LEU A 1 182 ? 7.561 7.237 -0.563 1.00 97.25 182 LEU A CA 1
ATOM 1398 C C . LEU A 1 182 ? 6.982 8.495 -1.206 1.00 97.25 182 LEU A C 1
ATOM 1400 O O . LEU A 1 182 ? 7.351 9.599 -0.812 1.00 97.25 182 LEU A O 1
ATOM 1404 N N . LEU A 1 183 ? 6.085 8.313 -2.166 1.00 96.31 183 LEU A N 1
ATOM 1405 C CA . LEU A 1 183 ? 5.349 9.367 -2.857 1.00 96.31 183 LEU A CA 1
ATOM 1406 C C . LEU A 1 183 ? 3.900 9.361 -2.367 1.00 96.31 183 LEU A C 1
ATOM 1408 O O . LEU A 1 183 ? 3.350 8.290 -2.108 1.00 96.31 183 LEU A O 1
ATOM 1412 N N . VAL A 1 184 ? 3.280 10.530 -2.260 1.00 95.62 184 VAL A N 1
ATOM 1413 C CA . VAL A 1 184 ? 1.890 10.712 -1.822 1.00 95.62 184 VAL A CA 1
ATOM 1414 C C . VAL A 1 184 ? 1.199 11.683 -2.770 1.00 95.62 184 VAL A C 1
ATOM 1416 O O . VAL A 1 184 ? 1.768 12.716 -3.126 1.00 95.62 184 VAL A O 1
ATOM 1419 N N . LYS A 1 185 ? -0.020 11.348 -3.192 1.00 93.25 185 LYS A N 1
ATOM 1420 C CA . LYS A 1 185 ? -0.778 12.120 -4.182 1.00 93.25 185 LYS A CA 1
ATOM 1421 C C . LYS A 1 185 ? -1.305 13.442 -3.623 1.00 93.25 185 LYS A C 1
ATOM 1423 O O . LYS A 1 185 ? -1.287 14.457 -4.310 1.00 93.25 185 LYS A O 1
ATOM 1428 N N . ASP A 1 186 ? -1.764 13.433 -2.374 1.00 80.88 186 ASP A N 1
ATOM 1429 C CA . ASP A 1 186 ? -2.389 14.588 -1.727 1.00 80.88 186 ASP A CA 1
ATOM 1430 C C . ASP A 1 186 ? -1.410 15.338 -0.803 1.00 80.88 186 ASP A C 1
ATOM 1432 O O . ASP A 1 186 ? -0.859 14.767 0.139 1.00 80.88 186 ASP A O 1
ATOM 1436 N N . LYS A 1 187 ? -1.237 16.649 -1.027 1.00 65.50 187 LYS A N 1
ATOM 1437 C CA . LYS A 1 187 ? -0.439 17.544 -0.165 1.00 65.50 187 LYS A CA 1
ATOM 1438 C C . LYS A 1 187 ? -1.139 17.907 1.154 1.00 65.50 187 LYS A C 1
ATOM 1440 O O . LYS A 1 187 ? -0.487 18.389 2.079 1.00 65.50 187 LYS A O 1
ATOM 1445 N N . THR A 1 188 ? -2.455 17.721 1.272 1.00 58.53 188 THR A N 1
ATOM 1446 C CA . THR A 1 188 ? -3.226 18.059 2.482 1.00 58.53 188 THR A CA 1
ATOM 1447 C C . THR A 1 188 ? -3.025 17.042 3.606 1.00 58.53 188 THR A C 1
ATOM 1449 O O . THR A 1 188 ? -3.045 17.414 4.786 1.00 58.53 188 THR A O 1
ATOM 1452 N N . VAL A 1 189 ? -2.717 15.791 3.251 1.00 60.78 189 VAL A N 1
ATOM 1453 C CA . VAL A 1 189 ? -2.176 14.756 4.145 1.00 60.78 189 VAL A CA 1
ATOM 1454 C C . VAL A 1 189 ? -0.646 14.845 4.113 1.00 60.78 189 VAL A C 1
ATOM 1456 O O . VAL A 1 189 ? 0.060 13.907 3.759 1.00 60.78 189 VAL A O 1
ATOM 1459 N N . SER A 1 190 ? -0.115 16.025 4.440 1.00 60.41 190 SER A N 1
ATOM 1460 C CA . SER A 1 190 ? 1.330 16.247 4.425 1.00 60.41 190 SER A CA 1
ATOM 1461 C C . SER A 1 190 ? 2.013 15.429 5.519 1.00 60.41 190 SER A C 1
ATOM 1463 O O . SER A 1 190 ? 1.566 15.404 6.673 1.00 60.41 190 SER A O 1
ATOM 1465 N N . PHE A 1 191 ? 3.174 14.861 5.184 1.00 62.62 191 PHE A N 1
ATOM 1466 C CA . PHE A 1 191 ? 4.126 14.298 6.142 1.00 62.62 191 PHE A CA 1
ATOM 1467 C C . PHE A 1 191 ? 4.367 15.219 7.340 1.00 62.62 191 PHE A C 1
ATOM 1469 O O . PHE A 1 191 ? 4.549 14.739 8.454 1.00 62.62 191 PHE A O 1
ATOM 1476 N N . LEU A 1 192 ? 4.314 16.538 7.137 1.00 59.00 192 LEU A 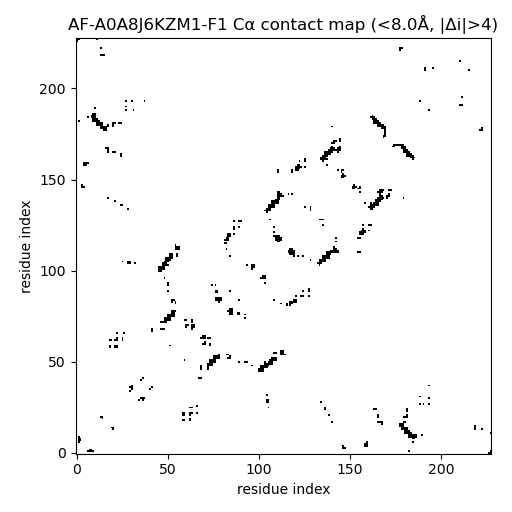N 1
ATOM 1477 C CA . LEU A 1 192 ? 4.455 17.528 8.199 1.00 59.00 192 LEU A CA 1
ATOM 1478 C C . LEU A 1 192 ? 3.361 17.386 9.258 1.00 59.00 192 LEU A C 1
ATOM 1480 O O . LEU A 1 192 ? 3.670 17.326 10.441 1.00 59.00 192 LEU A O 1
ATOM 1484 N N . ARG A 1 193 ? 2.096 17.221 8.868 1.00 64.38 193 ARG A N 1
ATOM 1485 C CA . ARG A 1 193 ? 0.988 17.097 9.829 1.00 64.38 193 ARG A CA 1
ATOM 1486 C C . ARG A 1 193 ? 1.063 15.806 10.633 1.00 64.38 193 ARG A C 1
ATOM 1488 O O . ARG A 1 193 ? 0.751 15.810 11.823 1.00 64.38 193 ARG A O 1
ATOM 1495 N N . VAL A 1 194 ? 1.529 14.724 10.015 1.00 63.75 194 VAL A N 1
ATOM 1496 C CA . VAL A 1 194 ? 1.655 13.418 10.677 1.00 63.75 194 VAL A CA 1
ATOM 1497 C C . VAL A 1 194 ? 2.903 13.341 11.559 1.00 63.75 194 VAL A C 1
ATOM 1499 O O . VAL A 1 194 ? 2.842 12.777 12.648 1.00 63.75 194 VAL A O 1
ATOM 1502 N N . LEU A 1 195 ? 4.018 13.936 11.129 1.00 62.19 195 LEU A N 1
ATOM 1503 C CA . LEU A 1 195 ? 5.330 13.788 11.770 1.00 62.19 195 LEU A CA 1
ATOM 1504 C C . LEU A 1 195 ? 5.739 14.971 12.667 1.00 62.19 195 LEU A C 1
ATOM 1506 O O . LEU A 1 195 ? 6.705 14.842 13.417 1.00 62.19 195 LEU A O 1
ATOM 1510 N N . GLN A 1 196 ? 5.060 16.123 12.619 1.00 58.00 196 GLN A N 1
ATOM 1511 C CA . GLN A 1 196 ? 5.391 17.267 13.482 1.00 58.00 196 GLN A CA 1
ATOM 1512 C C . GLN A 1 196 ? 4.760 17.162 14.871 1.00 58.00 196 GLN A C 1
ATOM 1514 O O . GLN A 1 196 ? 3.639 16.687 15.038 1.00 58.00 196 GLN A O 1
ATOM 1519 N N . LYS A 1 197 ? 5.473 17.685 15.870 1.00 44.16 197 LYS A N 1
ATOM 1520 C CA . LYS A 1 197 ? 4.947 17.969 17.209 1.00 44.16 197 LYS A CA 1
ATOM 1521 C C . LYS A 1 197 ? 4.032 19.202 17.145 1.00 44.16 197 LYS A C 1
ATOM 1523 O O . LYS A 1 197 ? 4.273 20.093 16.335 1.00 44.16 197 LYS A O 1
ATOM 1528 N N . SER A 1 198 ? 3.009 19.254 17.993 1.00 43.06 198 SER A N 1
ATOM 1529 C CA . SER A 1 198 ? 2.100 20.388 18.205 1.00 43.06 198 SER A CA 1
ATOM 1530 C C . SER A 1 198 ? 2.826 21.604 18.811 1.00 43.06 198 SER A C 1
ATOM 1532 O O . SER A 1 198 ? 2.638 21.942 19.975 1.00 43.06 198 SER A O 1
ATOM 1534 N N . SER A 1 199 ? 3.714 22.244 18.056 1.00 40.88 199 SER A N 1
ATOM 1535 C CA . SER A 1 199 ? 4.243 23.572 18.380 1.00 40.88 199 SER A CA 1
ATOM 1536 C C . SER A 1 199 ? 3.864 24.517 17.250 1.00 40.88 199 SER A C 1
ATOM 1538 O O . SER A 1 199 ? 4.149 24.215 16.090 1.00 40.88 199 SER A O 1
ATOM 1540 N N . GLU A 1 200 ? 3.183 25.604 17.608 1.00 39.69 200 GLU A N 1
ATOM 1541 C CA . GLU A 1 200 ? 2.579 26.617 16.740 1.00 39.69 200 GLU A CA 1
ATOM 1542 C C . GLU A 1 200 ? 3.408 26.916 15.484 1.00 39.69 200 GLU A C 1
ATOM 1544 O O . GLU A 1 200 ? 4.546 27.385 15.533 1.00 39.69 200 GLU A O 1
ATOM 1549 N N . PHE A 1 201 ? 2.819 26.623 14.327 1.00 43.12 201 PHE A N 1
ATOM 1550 C CA . PHE A 1 201 ? 3.376 26.995 13.039 1.00 43.12 201 PHE A CA 1
ATOM 1551 C C . PHE A 1 201 ? 3.136 28.492 12.825 1.00 43.12 201 PHE A C 1
ATOM 1553 O O . PHE A 1 201 ? 1.989 28.903 12.669 1.00 43.12 201 PHE A O 1
ATOM 1560 N N . ASN A 1 202 ? 4.202 29.299 12.802 1.00 37.62 202 ASN A N 1
ATOM 1561 C CA . ASN A 1 202 ? 4.150 30.677 12.313 1.00 37.62 202 ASN A CA 1
ATOM 1562 C C . ASN A 1 202 ? 4.452 30.682 10.797 1.00 37.62 202 ASN A C 1
ATOM 1564 O O . ASN A 1 202 ? 5.620 30.529 10.421 1.00 37.62 202 ASN A O 1
ATOM 1568 N N . PRO A 1 203 ? 3.446 30.875 9.920 1.00 42.72 203 PRO A N 1
ATOM 1569 C CA . PRO A 1 203 ? 3.630 30.839 8.469 1.00 42.72 203 PRO A CA 1
ATOM 1570 C C . PRO A 1 203 ? 4.492 31.990 7.935 1.00 42.72 203 PRO A C 1
ATOM 1572 O O . PRO A 1 203 ? 4.999 31.902 6.823 1.00 42.72 203 PRO A O 1
ATOM 1575 N N . GLN A 1 204 ? 4.650 33.077 8.699 1.00 37.91 204 GLN A N 1
ATOM 1576 C CA . GLN A 1 204 ? 5.374 34.273 8.260 1.00 37.91 204 GLN A CA 1
ATOM 1577 C C . GLN A 1 204 ? 6.882 34.201 8.528 1.00 37.91 204 GLN A C 1
ATOM 1579 O O . GLN A 1 204 ? 7.640 34.946 7.914 1.00 37.91 204 GLN A O 1
ATOM 1584 N N . MET A 1 205 ? 7.341 33.303 9.407 1.00 35.19 205 MET A N 1
ATOM 1585 C CA . MET A 1 205 ? 8.766 33.210 9.759 1.00 35.19 205 MET A CA 1
ATOM 1586 C C . MET A 1 205 ? 9.597 32.360 8.794 1.00 35.19 205 MET A C 1
ATOM 1588 O O . MET A 1 205 ? 10.824 32.432 8.816 1.00 35.19 205 MET A O 1
ATOM 1592 N N . PHE A 1 206 ? 8.961 31.569 7.929 1.00 37.19 206 PHE A N 1
ATOM 1593 C CA . PHE A 1 206 ? 9.662 30.716 6.980 1.00 37.19 206 PHE A CA 1
ATOM 1594 C C . PHE A 1 206 ? 8.934 30.751 5.642 1.00 37.19 206 PHE A C 1
ATOM 1596 O O . PHE A 1 206 ? 7.839 30.211 5.508 1.00 37.19 206 PHE A O 1
ATOM 1603 N N . GLY A 1 207 ? 9.558 31.394 4.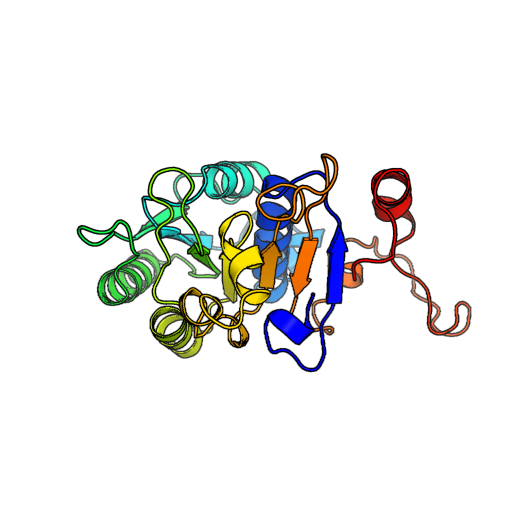650 1.00 30.02 207 GLY A N 1
ATOM 1604 C CA . GLY A 1 207 ? 9.118 31.332 3.257 1.00 30.02 207 GLY A CA 1
ATOM 1605 C C . GLY A 1 207 ? 8.992 29.888 2.758 1.00 30.02 207 GLY A C 1
ATOM 1606 O O . GLY A 1 207 ? 9.387 28.947 3.442 1.00 30.02 207 GLY A O 1
ATOM 1607 N N . SER A 1 208 ? 8.454 29.737 1.548 1.00 35.84 208 SER A N 1
ATOM 1608 C CA . SER A 1 208 ? 7.945 28.528 0.863 1.00 35.84 208 SER A CA 1
ATOM 1609 C C . SER A 1 208 ? 8.827 27.260 0.799 1.00 35.84 208 SER A C 1
ATOM 1611 O O . SER A 1 208 ? 8.500 26.321 0.078 1.00 35.84 208 SER A O 1
ATOM 1613 N N . TYR A 1 209 ? 9.906 27.164 1.571 1.00 39.53 209 TYR A N 1
ATOM 1614 C CA . TYR A 1 209 ? 10.847 26.055 1.600 1.00 39.53 209 TYR A CA 1
ATOM 1615 C C . TYR A 1 209 ? 11.210 25.674 3.041 1.00 39.53 209 TYR A C 1
ATOM 1617 O O . TYR A 1 209 ? 12.205 26.132 3.600 1.00 39.53 209 TYR A O 1
ATOM 1625 N N . SER A 1 210 ? 10.429 24.779 3.647 1.00 37.62 210 SER A N 1
ATOM 1626 C CA . SER A 1 210 ? 10.786 24.147 4.922 1.00 37.62 210 SER A CA 1
ATOM 1627 C C . SER A 1 210 ? 10.253 22.718 4.982 1.00 37.62 210 SER A C 1
ATOM 1629 O O . SER A 1 210 ? 9.203 22.419 5.546 1.00 37.62 210 SER A O 1
ATOM 1631 N N . VAL A 1 211 ? 11.006 21.815 4.355 1.00 40.62 211 VAL A N 1
ATOM 1632 C CA . VAL A 1 211 ? 10.852 20.372 4.531 1.00 40.62 211 VAL A CA 1
ATOM 1633 C C . VAL A 1 211 ? 11.346 20.027 5.953 1.00 40.62 211 VAL A C 1
ATOM 1635 O O . VAL A 1 211 ? 12.426 20.448 6.372 1.00 40.62 211 VAL A O 1
ATOM 1638 N N . ALA A 1 212 ?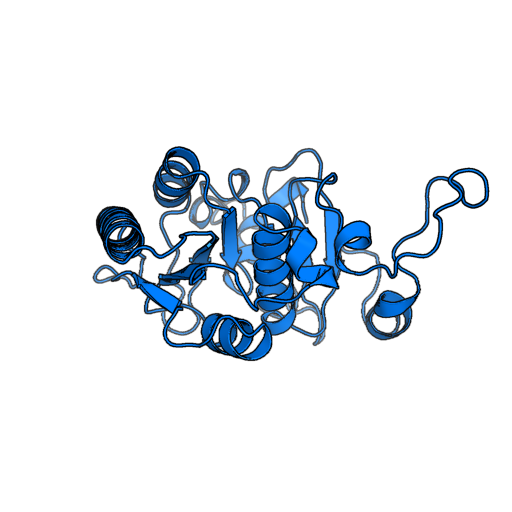 10.526 19.279 6.690 1.00 36.03 212 ALA A N 1
ATOM 1639 C CA . ALA A 1 212 ? 10.686 18.684 8.027 1.00 36.03 212 ALA A CA 1
ATOM 1640 C C . ALA A 1 212 ? 12.120 18.520 8.602 1.00 36.03 212 ALA A C 1
ATOM 1642 O O . ALA A 1 212 ? 12.728 17.456 8.493 1.00 36.03 212 ALA A O 1
ATOM 1643 N N . ARG A 1 213 ? 12.657 19.513 9.325 1.00 37.75 213 ARG A N 1
ATOM 1644 C CA . ARG A 1 213 ? 14.044 19.486 9.851 1.00 37.75 213 ARG A CA 1
ATOM 1645 C C . ARG A 1 213 ? 14.399 18.394 10.880 1.00 37.75 213 ARG A C 1
ATOM 1647 O O . ARG A 1 213 ? 15.591 18.182 11.083 1.00 37.75 213 ARG A O 1
ATOM 1654 N N . SER A 1 214 ? 13.461 17.678 11.507 1.00 40.56 214 SER A N 1
ATOM 1655 C CA . SER A 1 214 ? 13.821 16.695 12.553 1.00 40.56 214 SER A CA 1
ATOM 1656 C C . SER A 1 214 ? 14.042 15.265 12.038 1.00 40.56 214 SER A C 1
ATOM 1658 O O . SER A 1 214 ? 14.991 14.623 12.472 1.00 40.56 214 SER A O 1
ATOM 1660 N N . LEU A 1 215 ? 13.253 14.785 11.067 1.00 39.12 215 LEU A N 1
ATOM 1661 C CA . LEU A 1 215 ? 13.482 13.487 10.402 1.00 39.12 215 LEU A CA 1
ATOM 1662 C C . LEU A 1 215 ? 14.458 13.597 9.219 1.00 39.12 215 LEU A C 1
ATOM 1664 O O . LEU A 1 215 ? 15.207 12.661 8.941 1.00 39.12 215 LEU A O 1
ATOM 1668 N N . LEU A 1 216 ? 14.526 14.768 8.573 1.00 41.75 216 LEU A N 1
ATOM 1669 C CA . LEU A 1 216 ? 15.442 15.010 7.457 1.00 41.75 216 LEU A CA 1
ATOM 1670 C C . LEU A 1 216 ? 16.909 15.099 7.856 1.00 41.75 216 LEU A C 1
ATOM 1672 O O . LEU A 1 216 ? 17.753 14.867 7.000 1.00 41.75 216 LEU A O 1
ATOM 1676 N N . SER A 1 217 ? 17.257 15.460 9.094 1.00 37.16 217 SER A N 1
ATOM 1677 C CA . SER A 1 217 ? 18.679 15.595 9.454 1.00 37.16 217 SER A CA 1
ATOM 1678 C C . SER A 1 217 ? 19.411 14.243 9.452 1.00 37.16 217 SER A C 1
ATOM 1680 O O . SER A 1 217 ? 20.622 14.208 9.226 1.00 37.16 217 SER A O 1
ATOM 1682 N N . TRP A 1 218 ? 18.669 13.140 9.616 1.00 36.47 218 TRP A N 1
ATOM 1683 C CA . TRP A 1 218 ? 19.192 11.776 9.552 1.00 36.47 218 TRP A CA 1
ATOM 1684 C C . TRP A 1 218 ? 19.151 11.186 8.134 1.00 36.47 218 TRP A C 1
ATOM 1686 O O . TRP A 1 218 ? 20.138 10.600 7.697 1.00 36.47 218 TRP A O 1
ATOM 1696 N N . THR A 1 219 ? 18.068 11.384 7.369 1.00 42.03 219 THR A N 1
ATOM 1697 C CA . THR A 1 219 ? 17.947 10.830 6.003 1.00 42.03 219 THR A CA 1
ATOM 1698 C C . THR A 1 219 ? 18.671 11.653 4.929 1.00 42.03 219 THR A C 1
ATOM 1700 O O . THR A 1 219 ? 19.257 11.072 4.015 1.00 42.03 219 THR A O 1
ATOM 1703 N N . ASN A 1 220 ? 18.738 12.988 5.042 1.00 42.38 220 ASN A N 1
ATOM 1704 C CA . ASN A 1 220 ? 19.403 13.841 4.038 1.00 42.38 220 ASN A CA 1
ATOM 1705 C C . ASN A 1 220 ? 20.931 13.724 4.023 1.00 42.38 220 ASN A C 1
ATOM 1707 O O . ASN A 1 220 ? 21.554 14.228 3.091 1.00 42.38 220 ASN A O 1
ATOM 1711 N N . LYS A 1 221 ? 21.556 13.095 5.025 1.00 44.47 221 LYS A N 1
ATOM 1712 C CA . LYS A 1 221 ? 23.012 12.894 5.017 1.00 44.47 221 LYS A CA 1
ATOM 1713 C C . LYS A 1 221 ? 23.469 11.788 4.058 1.00 44.47 221 LYS A C 1
ATOM 1715 O O . LYS A 1 221 ? 24.664 11.715 3.800 1.00 44.47 221 LYS A O 1
ATOM 1720 N N . MET A 1 222 ? 22.564 10.962 3.516 1.00 42.72 222 MET A N 1
ATOM 1721 C CA . MET A 1 222 ? 22.947 9.786 2.715 1.00 42.72 222 MET A CA 1
ATOM 1722 C C . MET A 1 222 ? 22.405 9.742 1.275 1.00 42.72 222 MET A C 1
ATOM 1724 O O . MET A 1 222 ? 22.892 8.927 0.497 1.00 42.72 222 MET A O 1
ATOM 1728 N N . ILE A 1 223 ? 21.440 10.586 0.876 1.00 47.84 223 ILE A N 1
ATOM 1729 C CA . ILE A 1 223 ? 20.778 10.466 -0.443 1.00 47.84 223 ILE A CA 1
ATOM 1730 C C . ILE A 1 223 ? 20.770 11.819 -1.190 1.00 47.84 223 ILE A C 1
ATOM 1732 O O . ILE A 1 223 ? 20.205 12.790 -0.681 1.00 47.84 223 ILE A O 1
ATOM 1736 N N . PRO A 1 224 ? 21.370 11.924 -2.398 1.00 43.25 224 PRO A N 1
ATOM 1737 C CA . PRO A 1 224 ? 21.395 13.163 -3.181 1.00 43.25 224 PRO A CA 1
ATOM 1738 C C . PRO A 1 224 ? 20.003 13.634 -3.633 1.00 43.25 224 PRO A C 1
ATOM 1740 O O . PRO A 1 224 ? 19.211 12.856 -4.159 1.00 43.25 224 PRO A O 1
ATOM 1743 N N . ARG A 1 225 ? 19.748 14.948 -3.540 1.00 45.38 225 ARG A N 1
ATOM 1744 C CA . ARG A 1 225 ? 18.460 15.608 -3.857 1.00 45.38 225 ARG A CA 1
ATOM 1745 C C . ARG A 1 225 ? 18.018 15.591 -5.332 1.00 45.38 225 ARG A C 1
ATOM 1747 O O . ARG A 1 225 ? 16.945 16.095 -5.626 1.00 45.38 225 ARG A O 1
ATOM 1754 N N . LYS A 1 226 ? 18.797 15.030 -6.263 1.00 40.44 226 LYS A N 1
ATOM 1755 C CA . LYS A 1 226 ? 18.517 15.085 -7.717 1.00 40.44 226 LYS A CA 1
ATOM 1756 C C . LYS A 1 226 ? 17.346 14.192 -8.194 1.00 40.44 226 LYS A C 1
ATOM 1758 O O . LYS A 1 226 ? 17.154 14.072 -9.396 1.00 40.44 226 LYS A O 1
ATOM 1763 N N . TRP A 1 227 ? 16.602 13.554 -7.286 1.00 41.31 227 TRP A N 1
ATOM 1764 C CA . TRP A 1 227 ? 15.673 12.457 -7.610 1.00 41.31 227 TRP A CA 1
ATOM 1765 C C . TRP A 1 227 ? 14.207 12.662 -7.187 1.00 41.31 227 TRP A C 1
ATOM 1767 O O . TRP A 1 227 ? 13.380 11.800 -7.496 1.00 41.31 227 TRP A O 1
ATOM 1777 N N . LEU A 1 228 ? 13.875 13.760 -6.498 1.00 43.38 228 LEU A N 1
ATOM 1778 C CA . LEU A 1 228 ? 12.476 14.144 -6.245 1.00 43.38 228 LEU A CA 1
ATOM 1779 C C . LEU A 1 228 ? 11.893 14.765 -7.517 1.00 43.38 228 LEU A C 1
ATOM 1781 O O . LEU A 1 228 ? 10.913 14.173 -8.046 1.00 43.38 228 LEU A O 1
#

Nearest PDB structures (foldseek):
  6enz-assembly1_A  TM=9.675E-01  e=2.352E-36  Mus musculus
  6enz-assembly1_B  TM=9.712E-01  e=1.267E-35  Mus musculus
  2jis-assembly1_B  TM=9.424E-01  e=9.881E-32  Homo sapiens
  6zek-assembly1_C  TM=9.843E-01  e=1.480E-30  Mus musculus
  6zek-assembly2_B  TM=9.763E-01  e=9.713E-31  Mus musculus

Mean predicted aligned error: 7.2 Å

Solvent-accessible surface area (backbone atoms only — not comparable to full-atom values): 12545 Å² total; per-residue (Å²): 79,56,62,64,49,61,39,95,60,58,42,71,49,72,32,92,28,51,54,50,23,52,32,51,51,53,51,50,39,47,36,75,76,41,57,61,39,79,79,68,42,70,75,94,58,73,56,54,31,36,37,30,36,70,57,48,65,70,42,60,47,52,31,29,44,74,72,69,58,33,54,90,32,55,44,68,23,54,54,48,102,68,56,22,45,38,54,70,47,43,55,52,51,52,52,50,40,46,75,72,66,30,42,74,42,36,39,41,44,36,31,27,24,85,85,82,53,19,47,28,60,36,46,61,44,44,54,55,24,62,77,70,69,32,38,35,35,32,44,14,34,54,38,44,58,33,47,78,34,89,86,48,28,67,65,50,48,40,52,54,70,35,46,27,38,23,32,23,48,36,49,79,67,66,39,68,86,63,38,13,36,26,38,31,47,54,65,88,75,31,68,58,75,76,71,51,74,100,62,88,84,62,76,85,82,53,67,103,76,78,79,60,71,79,70,41,66,67,48,59,76,73,49,81,81,93,64,102

Sequence (228 aa):
MIECVGWKEGDGIFNPGGSVSNMCAMNLARYRYYPDVKEKGLSGLPRLILFTSAECHYSMKKAASFLGIGTQNVYFVETDGRGKMIPEELERRIGQARQEGAVPFLVCATSGTTVLGAFDPLDEIAEVCERHGLWLHVDASWGGSALVSRKYRQLLHGIHRADSVAWNPHKMLMAGIQCSALLVKDKTVSFLRVLQKSSEFNPQMFGSYSVARSLLSWTNKMIPRKWL